Protein AF-A0A1V6J5L9-F1 (afdb_monomer)

Nearest PDB structures (foldseek):
  8i7r-assembly1_Ca  TM=2.809E-01  e=2.971E+00  Mus musculus
  7jh5-assembly2_B  TM=2.686E-01  e=3.953E+00  synthetic construct
  5j5k-assembly1_A  TM=2.120E-01  e=5.015E+00  Aspergillus fumigatus Af293

Sequence (330 aa):
MKQLREAVTRERRAPIYWWFALLALTAGGLLFAVWRHTPHGALMLGILVVAAWAAPLVALHSLAAPRRPARPCPAPGTGSFREWQKQARLLGQLLLYYGDVPDLPNALREALYTARADLRDTLRAHPLRDDLERVCARIRAGAVREVKAWFAREYSRDIRALADEYEQTYTVSMDPDRRLLALQNAVEKAAAMMTRNCMPRMLERERLACATQCAWLAVQGAAQQGRVSPVDLAEMLVIEWSDFTEPWQPAQALARAVARLEPATDTTPAPEPAVVLPPTIKRYRRVRVRSRHRRPRHSHRRNRGPGIGQIMMSFGQWLRYSFRSWFLYR

Structure (mmCIF, N/CA/C/O backbone):
data_AF-A0A1V6J5L9-F1
#
_entry.id   AF-A0A1V6J5L9-F1
#
loop_
_atom_site.group_PDB
_atom_site.id
_atom_site.type_symbol
_atom_site.label_atom_id
_atom_site.label_alt_id
_atom_site.label_comp_id
_atom_site.label_asym_id
_atom_site.label_entity_id
_atom_site.label_seq_id
_atom_site.pdbx_PDB_ins_code
_atom_site.Cartn_x
_atom_site.Cartn_y
_atom_site.Cartn_z
_atom_site.occupancy
_atom_site.B_iso_or_equiv
_atom_site.auth_seq_id
_atom_site.auth_comp_id
_atom_site.auth_asym_id
_atom_site.auth_atom_id
_atom_site.pdbx_PDB_model_num
ATOM 1 N N . MET A 1 1 ? 2.913 -1.954 21.528 1.00 52.25 1 MET A N 1
ATOM 2 C CA . MET A 1 1 ? 4.115 -1.114 21.237 1.00 52.25 1 MET A CA 1
ATOM 3 C C . MET A 1 1 ? 5.504 -1.593 21.708 1.00 52.25 1 MET A C 1
ATOM 5 O O . MET A 1 1 ? 6.441 -1.388 20.944 1.00 52.25 1 MET A O 1
ATOM 9 N N . LYS A 1 2 ? 5.729 -2.165 22.907 1.00 44.84 2 LYS A N 1
ATOM 10 C CA . LYS A 1 2 ? 7.101 -2.487 23.396 1.00 44.84 2 LYS A CA 1
ATOM 11 C C . LYS A 1 2 ? 7.834 -3.523 22.518 1.00 44.84 2 LYS A C 1
ATOM 13 O O . LYS A 1 2 ? 8.918 -3.234 22.030 1.00 44.84 2 LYS A O 1
ATOM 18 N N . GLN A 1 3 ? 7.162 -4.621 22.167 1.00 48.22 3 GLN A N 1
ATOM 19 C CA . GLN A 1 3 ? 7.669 -5.646 21.237 1.00 48.22 3 GLN A CA 1
ATOM 20 C C . GLN A 1 3 ? 7.865 -5.129 19.795 1.00 48.22 3 GLN A C 1
ATOM 22 O O . GLN A 1 3 ? 8.788 -5.536 19.096 1.00 48.22 3 GLN A O 1
ATOM 27 N N . LEU A 1 4 ? 7.033 -4.177 19.353 1.00 49.34 4 LEU A N 1
ATOM 28 C CA . LEU A 1 4 ? 7.139 -3.536 18.033 1.00 49.34 4 LEU A CA 1
ATOM 29 C C . LEU A 1 4 ? 8.301 -2.530 17.972 1.00 49.34 4 LEU A C 1
ATOM 31 O O . LEU A 1 4 ? 9.021 -2.461 16.980 1.00 49.34 4 LEU A O 1
ATOM 35 N N . ARG A 1 5 ? 8.542 -1.790 19.061 1.00 53.38 5 ARG A N 1
ATOM 36 C CA . ARG A 1 5 ? 9.742 -0.957 19.231 1.00 53.38 5 ARG A CA 1
ATOM 37 C C . ARG A 1 5 ? 11.000 -1.819 19.333 1.00 53.38 5 ARG A C 1
ATOM 39 O O . ARG A 1 5 ? 12.008 -1.461 18.736 1.00 53.38 5 ARG A O 1
ATOM 46 N N . GLU A 1 6 ? 10.931 -2.966 20.006 1.00 54.78 6 GLU A N 1
ATOM 47 C CA . GLU A 1 6 ? 12.020 -3.950 20.067 1.00 54.78 6 GLU A CA 1
ATOM 48 C C . GLU A 1 6 ? 12.360 -4.517 18.674 1.00 54.78 6 GLU A C 1
ATOM 50 O O . GLU A 1 6 ? 13.538 -4.579 18.312 1.00 54.78 6 GLU A O 1
ATOM 55 N N . ALA A 1 7 ? 11.358 -4.815 17.838 1.00 52.94 7 ALA A N 1
ATOM 56 C CA . ALA A 1 7 ? 11.556 -5.211 16.439 1.00 52.94 7 ALA A CA 1
ATOM 57 C C . ALA A 1 7 ? 12.237 -4.105 15.602 1.00 52.94 7 ALA A C 1
ATOM 59 O O . ALA A 1 7 ? 13.214 -4.367 14.901 1.00 52.94 7 ALA A O 1
ATOM 60 N N . VAL A 1 8 ? 11.817 -2.843 15.757 1.00 51.38 8 VAL A N 1
ATOM 61 C CA . VAL A 1 8 ? 12.473 -1.684 15.115 1.00 51.38 8 VAL A CA 1
ATOM 62 C C . VAL A 1 8 ? 13.910 -1.484 15.616 1.00 51.38 8 VAL A C 1
ATOM 64 O O . VAL A 1 8 ? 14.779 -1.062 14.852 1.00 51.38 8 VAL A O 1
ATOM 67 N N . THR A 1 9 ? 14.202 -1.802 16.883 1.00 52.00 9 THR A N 1
ATOM 68 C CA . THR A 1 9 ? 15.576 -1.752 17.408 1.00 52.00 9 THR A CA 1
ATOM 69 C C . THR A 1 9 ? 16.463 -2.904 16.934 1.00 52.00 9 THR A C 1
ATOM 71 O O . THR A 1 9 ? 17.679 -2.714 16.888 1.00 52.00 9 THR A O 1
ATOM 74 N N . ARG A 1 10 ? 15.894 -4.053 16.532 1.00 53.75 10 ARG A N 1
ATOM 75 C CA . ARG A 1 10 ? 16.647 -5.137 15.872 1.00 53.75 10 ARG A CA 1
ATOM 76 C C . ARG A 1 10 ? 17.063 -4.756 14.449 1.00 53.75 10 ARG A C 1
ATOM 78 O O . ARG A 1 10 ? 18.184 -5.052 14.056 1.00 53.75 10 ARG A O 1
ATOM 85 N N . GLU A 1 11 ? 16.250 -3.987 13.723 1.00 54.03 11 GLU A N 1
ATOM 86 C CA . GLU A 1 11 ? 16.591 -3.428 12.400 1.00 54.03 11 GLU A CA 1
ATOM 87 C C . GLU A 1 11 ? 17.466 -2.150 12.466 1.00 54.03 11 GLU A C 1
ATOM 89 O O . GLU A 1 11 ? 17.358 -1.243 11.630 1.00 54.03 11 GLU A O 1
ATOM 94 N N . ARG A 1 12 ? 18.360 -2.016 13.458 1.00 54.72 12 ARG A N 1
ATOM 95 C CA . ARG A 1 12 ? 19.322 -0.900 13.456 1.00 54.72 12 ARG A CA 1
ATOM 96 C C . ARG A 1 12 ? 20.202 -1.012 12.207 1.00 54.72 12 ARG A C 1
ATOM 98 O O . ARG A 1 12 ? 20.810 -2.039 11.946 1.00 54.72 12 ARG A O 1
ATOM 105 N N . ARG A 1 13 ? 20.335 0.080 11.448 1.00 54.19 13 ARG A N 1
ATOM 106 C CA . ARG A 1 13 ? 21.260 0.166 10.299 1.00 54.19 13 ARG A CA 1
ATOM 107 C C . ARG A 1 13 ? 22.737 0.159 10.713 1.00 54.19 13 ARG A C 1
ATOM 109 O O . ARG A 1 13 ? 23.597 0.061 9.850 1.00 54.19 13 ARG A O 1
ATOM 116 N N . ALA A 1 14 ? 23.038 0.266 12.007 1.00 53.06 14 ALA A N 1
ATOM 117 C CA . ALA A 1 14 ? 24.401 0.246 12.535 1.00 53.06 14 ALA A CA 1
ATOM 118 C C . ALA A 1 14 ? 25.194 -1.011 12.108 1.00 53.06 14 ALA A C 1
ATOM 120 O O . ALA A 1 14 ? 26.247 -0.830 11.507 1.00 53.06 14 ALA A O 1
ATOM 121 N N . PRO A 1 15 ? 24.697 -2.254 12.284 1.00 61.75 15 PRO A N 1
ATOM 122 C CA . PRO A 1 15 ? 25.344 -3.451 11.740 1.00 61.75 15 PRO A CA 1
ATOM 123 C C . PRO A 1 15 ? 25.473 -3.436 10.212 1.00 61.75 15 PRO A C 1
ATOM 125 O O . PRO A 1 15 ? 26.470 -3.920 9.695 1.00 61.75 15 PRO A O 1
ATOM 128 N N . ILE A 1 16 ? 24.524 -2.839 9.482 1.00 64.62 16 ILE A N 1
ATOM 129 C CA . ILE A 1 16 ? 24.576 -2.743 8.014 1.00 64.62 16 ILE A CA 1
ATOM 130 C C . ILE A 1 16 ? 25.698 -1.793 7.573 1.00 64.62 16 ILE A C 1
ATOM 132 O O . ILE A 1 16 ? 26.526 -2.164 6.748 1.00 64.62 16 ILE A O 1
ATOM 136 N N . TYR A 1 17 ? 25.771 -0.586 8.142 1.00 65.75 17 TYR A N 1
ATOM 137 C CA . TYR A 1 17 ? 26.840 0.372 7.844 1.00 65.75 17 TYR A CA 1
ATOM 138 C C . TYR A 1 17 ? 28.209 -0.135 8.296 1.00 65.75 17 TYR A C 1
ATOM 140 O O . TYR A 1 17 ? 29.192 0.072 7.592 1.00 65.75 17 TYR A O 1
ATOM 148 N N . TRP A 1 18 ? 28.271 -0.841 9.427 1.00 70.44 18 TRP A N 1
ATOM 149 C CA . TRP A 1 18 ? 29.500 -1.462 9.911 1.00 70.44 18 TRP A CA 1
ATOM 150 C C . TRP A 1 18 ? 29.954 -2.606 8.995 1.00 70.44 18 TRP A C 1
ATOM 152 O O . TRP A 1 18 ? 31.131 -2.695 8.657 1.00 70.44 18 TRP A O 1
ATOM 162 N N . TRP A 1 19 ? 29.017 -3.419 8.499 1.00 72.25 19 TRP A N 1
ATOM 163 C CA . TRP A 1 19 ? 29.294 -4.456 7.506 1.00 72.25 19 TRP A CA 1
ATOM 164 C C . TRP A 1 19 ? 29.782 -3.863 6.178 1.00 72.25 19 TRP A C 1
ATOM 166 O O . TRP A 1 19 ? 30.791 -4.318 5.649 1.00 72.25 19 TRP A O 1
ATOM 176 N N . PHE A 1 20 ? 29.144 -2.798 5.678 1.00 72.44 20 PHE A N 1
ATOM 177 C CA . PHE A 1 20 ? 29.621 -2.070 4.497 1.00 72.44 20 PHE A CA 1
ATOM 178 C C . PHE A 1 20 ? 31.005 -1.446 4.722 1.00 72.44 20 PHE A C 1
ATOM 180 O O . PHE A 1 20 ? 31.857 -1.543 3.846 1.00 72.44 20 PHE A O 1
ATOM 187 N N . ALA A 1 21 ? 31.279 -0.863 5.890 1.00 75.50 21 ALA A N 1
ATOM 188 C CA . ALA A 1 21 ? 32.598 -0.318 6.210 1.00 75.50 21 ALA A CA 1
ATOM 189 C C . ALA A 1 21 ? 33.681 -1.412 6.235 1.00 75.50 21 ALA A C 1
ATOM 191 O O . ALA A 1 21 ? 34.754 -1.241 5.658 1.00 75.50 21 ALA A O 1
ATOM 192 N N . LEU A 1 22 ? 33.385 -2.568 6.833 1.00 78.50 22 LEU A N 1
ATOM 193 C CA . LEU A 1 22 ? 34.308 -3.701 6.894 1.00 78.50 22 LEU A CA 1
ATOM 194 C C . LEU A 1 22 ? 34.534 -4.321 5.506 1.00 78.50 22 LEU A C 1
ATOM 196 O O . LEU A 1 22 ? 35.660 -4.679 5.157 1.00 78.50 22 LEU A O 1
ATOM 200 N N . LEU A 1 23 ? 33.493 -4.373 4.671 1.00 77.19 23 LEU A N 1
ATOM 201 C CA . LEU A 1 23 ? 33.594 -4.819 3.283 1.00 77.19 23 LEU A CA 1
ATOM 202 C C . LEU A 1 23 ? 34.374 -3.813 2.418 1.00 77.19 23 LEU A C 1
ATOM 204 O O . LEU A 1 23 ? 35.157 -4.238 1.576 1.00 77.19 23 LEU A O 1
ATOM 208 N N . ALA A 1 24 ? 34.246 -2.500 2.654 1.00 79.69 24 ALA A N 1
ATOM 209 C CA . ALA A 1 24 ? 35.058 -1.472 1.987 1.00 79.69 24 ALA A CA 1
ATOM 210 C C . ALA A 1 24 ? 36.543 -1.628 2.332 1.00 79.69 24 ALA A C 1
ATOM 212 O O . ALA A 1 24 ? 37.386 -1.633 1.437 1.00 79.69 24 ALA A O 1
ATOM 213 N N . LEU A 1 25 ? 36.856 -1.784 3.621 1.00 80.75 25 LEU A N 1
ATOM 214 C CA . LEU A 1 25 ? 38.230 -1.921 4.106 1.00 80.75 25 LEU A CA 1
ATOM 215 C C . LEU A 1 25 ? 38.894 -3.196 3.571 1.00 80.75 25 LEU A C 1
ATOM 217 O O . LEU A 1 25 ? 40.005 -3.148 3.042 1.00 80.75 25 LEU A O 1
ATOM 221 N N . THR A 1 26 ? 38.199 -4.332 3.653 1.00 80.19 26 THR A N 1
ATOM 222 C CA . THR A 1 26 ? 38.729 -5.624 3.188 1.00 80.19 26 THR A CA 1
ATOM 223 C C . THR A 1 26 ? 38.835 -5.694 1.665 1.00 80.19 26 THR A C 1
ATOM 225 O O . THR A 1 26 ? 39.859 -6.141 1.149 1.00 80.19 26 THR A O 1
ATOM 228 N N . ALA A 1 27 ? 37.835 -5.199 0.928 1.00 79.62 27 ALA A N 1
ATOM 229 C CA . ALA A 1 27 ? 37.877 -5.173 -0.532 1.00 79.62 27 ALA A CA 1
ATOM 230 C C . ALA A 1 27 ? 38.916 -4.180 -1.071 1.00 79.62 27 ALA A C 1
ATOM 232 O O . ALA A 1 27 ? 39.597 -4.495 -2.045 1.00 79.62 27 ALA A O 1
ATOM 233 N N . GLY A 1 28 ? 39.084 -3.020 -0.426 1.00 80.25 28 GLY A N 1
ATOM 234 C CA . GLY A 1 28 ? 40.122 -2.044 -0.762 1.00 80.25 28 GLY A CA 1
ATOM 235 C C . GLY A 1 28 ? 41.532 -2.603 -0.560 1.00 80.25 28 GLY A C 1
ATOM 236 O O . GLY A 1 28 ? 42.369 -2.490 -1.455 1.00 80.25 28 GLY A O 1
ATOM 237 N N . GLY A 1 29 ? 41.773 -3.291 0.563 1.00 80.44 29 GLY A N 1
ATOM 238 C CA . GLY A 1 29 ? 43.041 -3.980 0.821 1.00 80.44 29 GLY A CA 1
ATOM 239 C C . GLY A 1 29 ? 43.337 -5.090 -0.195 1.00 80.44 29 GLY A C 1
ATOM 240 O O . GLY A 1 29 ? 44.455 -5.176 -0.707 1.00 80.44 29 GLY A O 1
ATOM 241 N N . LEU A 1 30 ? 42.329 -5.897 -0.551 1.00 79.50 30 LEU A N 1
ATOM 242 C CA . LEU A 1 30 ? 42.472 -6.962 -1.551 1.00 79.50 30 LEU A CA 1
ATOM 243 C C . LEU A 1 30 ? 42.740 -6.396 -2.955 1.00 79.50 30 LEU A C 1
ATOM 245 O O . LEU A 1 30 ? 43.604 -6.901 -3.670 1.00 79.50 30 LEU A O 1
ATOM 249 N N . LEU A 1 31 ? 42.031 -5.330 -3.340 1.00 80.69 31 LEU A N 1
ATOM 250 C CA . LEU A 1 31 ? 42.229 -4.627 -4.609 1.00 80.69 31 LEU A CA 1
ATOM 251 C C . LEU A 1 31 ? 43.639 -4.053 -4.718 1.00 80.69 31 LEU A C 1
ATOM 253 O O . LEU A 1 31 ? 44.285 -4.240 -5.745 1.00 80.69 31 LEU A O 1
ATOM 257 N N . PHE A 1 32 ? 44.132 -3.409 -3.658 1.00 80.94 32 PHE A N 1
ATOM 258 C CA . PHE A 1 32 ? 45.479 -2.844 -3.621 1.00 80.94 32 PHE A CA 1
ATOM 259 C C . PHE A 1 32 ? 46.561 -3.929 -3.736 1.00 80.94 32 PHE A C 1
ATOM 261 O O . PHE A 1 32 ? 47.493 -3.799 -4.532 1.00 80.94 32 PHE A O 1
ATOM 268 N N . ALA A 1 33 ? 46.404 -5.038 -3.005 1.00 78.44 33 ALA A N 1
ATOM 269 C CA . ALA A 1 33 ? 47.328 -6.168 -3.067 1.00 78.44 33 ALA A CA 1
ATOM 270 C C . ALA A 1 33 ? 47.357 -6.822 -4.461 1.00 78.44 33 ALA A C 1
ATOM 272 O O . ALA A 1 33 ? 48.430 -7.095 -4.997 1.00 78.44 33 ALA A O 1
ATOM 273 N N . VAL A 1 34 ? 46.191 -7.032 -5.084 1.00 80.06 34 VAL A N 1
ATOM 274 C CA . VAL A 1 34 ? 46.091 -7.633 -6.426 1.00 80.06 34 VAL A CA 1
ATOM 275 C C . VAL A 1 34 ? 46.578 -6.671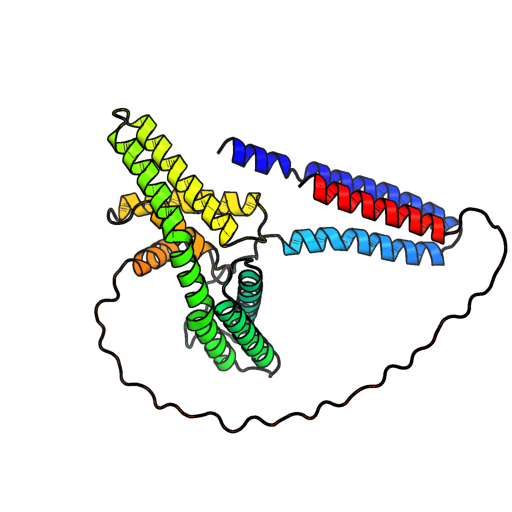 -7.511 1.00 80.06 34 VAL A C 1
ATOM 277 O O . VAL A 1 34 ? 47.214 -7.114 -8.465 1.00 80.06 34 VAL A O 1
ATOM 280 N N . TRP A 1 35 ? 46.337 -5.365 -7.368 1.00 80.19 35 TRP A N 1
ATOM 281 C CA . TRP A 1 35 ? 46.786 -4.351 -8.328 1.00 80.19 35 TRP A CA 1
ATOM 282 C C . TRP A 1 35 ? 48.310 -4.295 -8.436 1.00 80.19 35 TRP A C 1
ATOM 284 O O . TRP A 1 35 ? 48.837 -4.183 -9.541 1.00 80.19 35 TRP A O 1
ATOM 294 N N . ARG A 1 36 ? 49.017 -4.488 -7.315 1.00 81.50 36 ARG A N 1
ATOM 295 C CA . ARG A 1 36 ? 50.486 -4.537 -7.275 1.00 81.50 36 ARG A CA 1
ATOM 296 C C . ARG A 1 36 ? 51.084 -5.710 -8.066 1.00 81.50 36 ARG A C 1
ATOM 298 O O . ARG A 1 36 ? 52.222 -5.612 -8.511 1.00 81.50 36 ARG A O 1
ATOM 305 N N . HIS A 1 37 ? 50.341 -6.804 -8.243 1.00 80.75 37 HIS A N 1
ATOM 306 C CA . HIS A 1 37 ? 50.818 -8.000 -8.949 1.00 80.75 37 HIS A CA 1
ATOM 307 C C . HIS A 1 37 ? 50.244 -8.141 -10.363 1.00 80.75 37 HIS A C 1
ATOM 309 O O . HIS A 1 37 ? 50.961 -8.532 -11.280 1.00 80.75 37 HIS A O 1
ATOM 315 N N . THR A 1 38 ? 48.959 -7.835 -10.558 1.00 83.94 38 THR A N 1
ATOM 316 C CA . THR A 1 38 ? 48.263 -7.983 -11.844 1.00 83.94 38 THR A CA 1
ATOM 317 C C . THR A 1 38 ? 47.186 -6.901 -12.018 1.00 83.94 38 THR A C 1
ATOM 319 O O . THR A 1 38 ? 46.078 -7.050 -11.486 1.00 83.94 38 THR A O 1
ATOM 322 N N . PRO A 1 39 ? 47.430 -5.842 -12.812 1.00 78.44 39 PRO A N 1
ATOM 323 C CA . PRO A 1 39 ? 46.479 -4.736 -12.964 1.00 78.44 39 PRO A CA 1
ATOM 324 C C . PRO A 1 39 ? 45.155 -5.172 -13.617 1.00 78.44 39 PRO A C 1
ATOM 326 O O . PRO A 1 39 ? 44.085 -4.722 -13.212 1.00 78.44 39 PRO A O 1
ATOM 329 N N . HIS A 1 40 ? 45.191 -6.117 -14.563 1.00 79.06 40 HIS A N 1
ATOM 330 C CA . HIS A 1 40 ? 43.978 -6.659 -15.191 1.00 79.06 40 HIS A CA 1
ATOM 331 C C . HIS A 1 40 ? 43.125 -7.510 -14.231 1.00 79.06 40 HIS A C 1
ATOM 333 O O . HIS A 1 40 ? 41.897 -7.466 -14.297 1.00 79.06 40 HIS A O 1
ATOM 339 N N . GLY A 1 41 ? 43.756 -8.243 -13.305 1.00 75.94 41 GLY A N 1
ATOM 340 C CA . GLY A 1 41 ? 43.054 -9.021 -12.277 1.00 75.94 41 GLY A CA 1
ATOM 341 C C . GLY A 1 41 ? 42.360 -8.131 -11.245 1.00 75.94 41 GLY A C 1
ATOM 342 O O . GLY A 1 41 ? 41.238 -8.422 -10.830 1.00 75.94 41 GLY A O 1
ATOM 343 N N . ALA A 1 42 ? 42.982 -7.001 -10.897 1.00 78.00 42 ALA A N 1
ATOM 344 C CA . ALA A 1 42 ? 42.395 -6.008 -10.001 1.00 78.00 42 ALA A CA 1
ATOM 345 C C . ALA A 1 42 ? 41.143 -5.355 -10.602 1.00 78.00 42 ALA A C 1
ATOM 347 O O . ALA A 1 42 ? 40.162 -5.145 -9.896 1.00 78.00 42 ALA A O 1
ATOM 348 N N . LEU A 1 43 ? 41.136 -5.100 -11.913 1.00 78.25 43 LEU A N 1
ATOM 349 C CA . LEU A 1 43 ? 39.985 -4.525 -12.614 1.00 78.25 43 LEU A CA 1
ATOM 350 C C . LEU A 1 43 ? 38.762 -5.458 -12.551 1.00 78.25 43 LEU A C 1
ATOM 352 O O . LEU A 1 43 ? 37.661 -5.029 -12.206 1.00 78.25 43 LEU A O 1
ATOM 356 N N . MET A 1 44 ? 38.963 -6.755 -12.806 1.00 78.00 44 MET A N 1
ATOM 357 C CA . MET A 1 44 ? 37.884 -7.743 -12.730 1.00 78.00 44 MET A CA 1
ATOM 358 C C . MET A 1 44 ? 37.373 -7.931 -11.290 1.00 78.00 44 MET A C 1
ATOM 360 O O . MET A 1 44 ? 36.163 -7.984 -11.058 1.00 78.00 44 MET A O 1
ATOM 364 N N . LEU A 1 45 ? 38.287 -7.979 -10.316 1.00 80.19 45 LEU A N 1
ATOM 365 C CA . LEU A 1 45 ? 37.940 -8.031 -8.897 1.00 80.19 45 LEU A CA 1
ATOM 366 C C . LEU A 1 45 ? 37.156 -6.775 -8.472 1.00 80.19 45 LEU A C 1
ATOM 368 O O . LEU A 1 45 ? 36.174 -6.881 -7.744 1.00 80.19 45 LEU A O 1
ATOM 372 N N . GLY A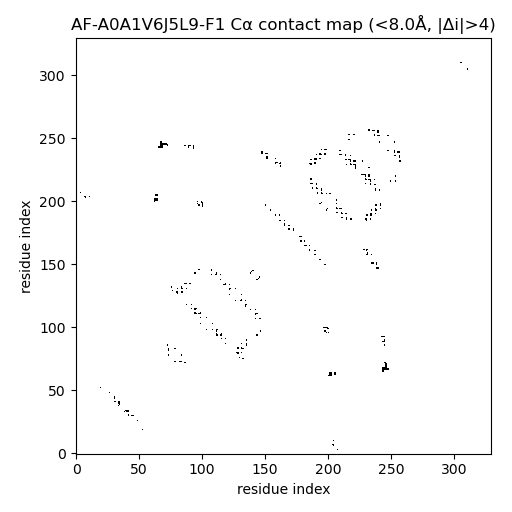 1 46 ? 37.531 -5.601 -8.984 1.00 80.81 46 GLY A N 1
ATOM 373 C CA . GLY A 1 46 ? 36.858 -4.332 -8.713 1.00 80.81 46 GLY A CA 1
ATOM 374 C C . GLY A 1 46 ? 35.413 -4.324 -9.198 1.00 80.81 46 GLY A C 1
ATOM 375 O O . GLY A 1 46 ? 34.519 -3.952 -8.442 1.00 80.81 46 GLY A O 1
ATOM 376 N N . ILE A 1 47 ? 35.155 -4.822 -10.411 1.00 81.81 47 ILE A N 1
ATOM 377 C CA . ILE A 1 47 ? 33.790 -4.966 -10.946 1.00 81.81 47 ILE A CA 1
ATOM 378 C C . ILE A 1 47 ? 32.947 -5.891 -10.057 1.00 81.81 47 ILE A C 1
ATOM 380 O O . ILE A 1 47 ? 31.795 -5.579 -9.756 1.00 81.81 47 ILE A O 1
ATOM 384 N N . LEU A 1 48 ? 33.514 -7.012 -9.600 1.00 80.50 48 LEU A N 1
ATOM 385 C CA . LEU A 1 48 ? 32.813 -7.950 -8.721 1.00 80.50 48 LEU A CA 1
ATOM 386 C C . LEU A 1 48 ? 32.518 -7.357 -7.340 1.00 80.50 48 LEU A C 1
ATOM 388 O O . LEU A 1 48 ? 31.424 -7.560 -6.817 1.00 80.50 48 LEU A O 1
ATOM 392 N N . VAL A 1 49 ? 33.453 -6.596 -6.769 1.00 81.62 49 VAL A N 1
ATOM 393 C CA . VAL A 1 49 ? 33.244 -5.869 -5.510 1.00 81.62 49 VAL A CA 1
ATOM 394 C C . VAL A 1 49 ? 32.130 -4.839 -5.678 1.00 81.62 49 VAL A C 1
ATOM 396 O O . VAL A 1 49 ? 31.211 -4.807 -4.866 1.00 81.62 49 VAL A O 1
ATOM 399 N N . VAL A 1 50 ? 32.145 -4.049 -6.755 1.00 80.62 50 VAL A N 1
ATOM 400 C CA . VAL A 1 50 ? 31.084 -3.070 -7.041 1.00 80.62 50 VAL A CA 1
ATOM 401 C C . VAL A 1 50 ? 29.726 -3.757 -7.213 1.00 80.62 50 VAL A C 1
ATOM 403 O O . VAL A 1 50 ? 28.733 -3.287 -6.662 1.00 80.62 50 VAL A O 1
ATOM 406 N N . ALA A 1 51 ? 29.663 -4.899 -7.901 1.00 77.75 51 ALA A N 1
ATOM 407 C CA . ALA A 1 51 ? 28.432 -5.678 -8.027 1.00 77.75 51 ALA A CA 1
ATOM 408 C C . ALA A 1 51 ? 27.942 -6.221 -6.668 1.00 77.75 51 ALA A C 1
ATOM 410 O O . ALA A 1 51 ? 26.746 -6.156 -6.374 1.00 77.75 51 ALA A O 1
ATOM 411 N N . ALA A 1 52 ? 28.857 -6.696 -5.816 1.00 77.38 52 ALA A N 1
ATOM 412 C CA . ALA A 1 52 ? 28.554 -7.153 -4.459 1.00 77.38 52 ALA A CA 1
ATOM 413 C C . ALA A 1 52 ? 28.097 -6.012 -3.530 1.00 77.38 52 ALA A C 1
ATOM 415 O O . ALA A 1 52 ? 27.310 -6.253 -2.621 1.00 77.38 52 ALA A O 1
ATOM 416 N N . TRP A 1 53 ? 28.537 -4.775 -3.780 1.00 77.12 53 TRP A N 1
ATOM 417 C CA . TRP A 1 53 ? 28.063 -3.563 -3.101 1.00 77.12 53 TRP A CA 1
ATOM 418 C C . TRP A 1 53 ? 26.695 -3.097 -3.593 1.00 77.12 53 TRP A C 1
ATOM 420 O O . TRP A 1 53 ? 25.835 -2.706 -2.802 1.00 77.12 53 TRP A O 1
ATOM 430 N N . ALA A 1 54 ? 26.487 -3.129 -4.908 1.00 74.12 54 ALA A N 1
ATOM 431 C CA . ALA A 1 54 ? 25.262 -2.651 -5.526 1.00 74.12 54 ALA A CA 1
ATOM 432 C C . ALA A 1 54 ? 24.077 -3.575 -5.222 1.00 74.12 54 ALA A C 1
ATOM 434 O O . ALA A 1 54 ? 22.986 -3.084 -4.947 1.00 74.12 54 ALA A O 1
ATOM 435 N N . ALA A 1 55 ? 24.268 -4.899 -5.221 1.00 70.56 55 ALA A N 1
ATOM 436 C CA . ALA A 1 55 ? 23.164 -5.847 -5.068 1.00 70.56 55 ALA A CA 1
ATOM 437 C C . ALA A 1 55 ? 22.381 -5.701 -3.739 1.00 70.56 55 ALA A C 1
ATOM 439 O O . ALA A 1 55 ? 21.152 -5.625 -3.803 1.00 70.56 55 ALA A O 1
ATOM 440 N N . PRO A 1 56 ? 23.012 -5.578 -2.552 1.00 67.56 56 PRO A N 1
ATOM 441 C CA . PRO A 1 56 ? 22.295 -5.361 -1.296 1.00 67.56 56 PRO A CA 1
ATOM 442 C C . PRO A 1 56 ? 21.626 -3.986 -1.222 1.00 67.56 56 PRO A C 1
ATOM 444 O O . PRO A 1 56 ? 20.523 -3.875 -0.695 1.00 67.56 56 PRO A O 1
ATOM 447 N N . LEU A 1 57 ? 22.251 -2.937 -1.769 1.00 67.94 57 LEU A N 1
ATOM 448 C CA . LEU A 1 57 ? 21.659 -1.594 -1.806 1.00 67.94 57 LEU A CA 1
ATOM 449 C C . LEU A 1 57 ? 20.436 -1.544 -2.727 1.00 67.94 57 LEU A C 1
ATOM 451 O O . LEU A 1 57 ? 19.413 -0.972 -2.360 1.00 67.94 57 LEU A O 1
ATOM 455 N N . VAL A 1 58 ? 20.510 -2.195 -3.888 1.00 67.50 58 VAL A N 1
ATOM 456 C CA . VAL A 1 58 ? 19.379 -2.360 -4.807 1.00 67.50 58 VAL A CA 1
ATOM 457 C C . VAL A 1 58 ? 18.282 -3.205 -4.159 1.00 67.50 58 VAL A C 1
ATOM 459 O O . VAL A 1 58 ? 17.110 -2.842 -4.246 1.00 67.50 58 VAL A O 1
ATOM 462 N N . ALA A 1 59 ? 18.639 -4.277 -3.445 1.00 64.50 59 ALA A N 1
ATOM 463 C CA . ALA A 1 59 ? 17.683 -5.093 -2.702 1.00 64.50 59 ALA A CA 1
ATOM 464 C C . ALA A 1 59 ? 16.978 -4.279 -1.604 1.00 64.50 59 ALA A C 1
ATOM 466 O O . ALA A 1 59 ? 15.752 -4.287 -1.538 1.00 64.50 59 ALA A O 1
ATOM 467 N N . LEU A 1 60 ? 17.714 -3.504 -0.803 1.00 64.25 60 LEU A N 1
ATOM 468 C CA . LEU A 1 60 ? 17.138 -2.614 0.211 1.00 64.25 60 LEU A CA 1
ATOM 469 C C . LEU A 1 60 ? 16.248 -1.534 -0.414 1.00 64.25 60 LEU A C 1
ATOM 471 O O . LEU A 1 60 ? 15.177 -1.246 0.113 1.00 64.25 60 LEU A O 1
ATOM 475 N N . HIS A 1 61 ? 16.647 -0.966 -1.555 1.00 62.00 61 HIS A N 1
ATOM 476 C CA . HIS A 1 61 ? 15.838 0.028 -2.257 1.00 62.00 61 HIS A CA 1
ATOM 477 C C . HIS A 1 61 ? 14.558 -0.573 -2.852 1.00 62.00 61 HIS A C 1
ATOM 479 O O . HIS A 1 61 ? 13.529 0.093 -2.877 1.00 62.00 61 HIS A O 1
ATOM 485 N N . SER A 1 62 ? 14.595 -1.841 -3.272 1.00 59.97 62 SER A N 1
ATOM 486 C CA . SER A 1 62 ? 13.414 -2.569 -3.756 1.00 59.97 62 SER A CA 1
ATOM 487 C C . SER A 1 62 ? 12.407 -2.928 -2.654 1.00 59.97 62 SER A C 1
ATOM 489 O O . SER A 1 62 ? 11.266 -3.264 -2.964 1.00 59.97 62 SER A O 1
ATOM 491 N N . LEU A 1 63 ? 12.831 -2.871 -1.386 1.00 59.94 63 LEU A N 1
ATOM 492 C CA . LEU A 1 63 ? 12.013 -3.158 -0.202 1.00 59.94 63 LEU A CA 1
ATOM 493 C C . LEU A 1 63 ? 11.517 -1.888 0.507 1.00 59.94 63 LEU A C 1
ATOM 495 O O . LEU A 1 63 ? 10.627 -1.968 1.351 1.00 59.94 63 LEU A O 1
ATOM 499 N N . ALA A 1 64 ? 12.094 -0.728 0.190 1.00 62.22 64 ALA A N 1
ATOM 500 C CA . ALA A 1 64 ? 11.656 0.547 0.738 1.00 62.22 64 ALA A CA 1
ATOM 501 C C . ALA A 1 64 ? 10.266 0.916 0.207 1.00 62.22 64 ALA A C 1
ATOM 503 O O . ALA A 1 64 ? 9.936 0.638 -0.951 1.00 62.22 64 ALA A O 1
ATOM 504 N N . ALA A 1 65 ? 9.470 1.583 1.041 1.00 64.44 65 ALA A N 1
ATOM 505 C CA . ALA A 1 65 ? 8.165 2.080 0.652 1.00 64.44 65 ALA A CA 1
ATOM 506 C C . ALA A 1 65 ? 8.276 2.924 -0.633 1.00 64.44 65 ALA A C 1
ATOM 508 O O . ALA A 1 65 ? 9.107 3.842 -0.708 1.00 64.44 65 ALA A O 1
ATOM 509 N N . PRO A 1 66 ? 7.454 2.638 -1.659 1.00 72.62 66 PRO A N 1
ATOM 510 C CA . PRO A 1 66 ? 7.452 3.425 -2.881 1.00 72.62 66 PRO A CA 1
ATOM 511 C C . PRO A 1 66 ? 7.161 4.891 -2.550 1.00 72.62 66 PRO A C 1
ATOM 513 O O . PRO A 1 66 ? 6.260 5.220 -1.776 1.00 72.62 66 PRO A O 1
ATOM 516 N N . ARG A 1 67 ? 7.965 5.794 -3.123 1.00 78.75 67 ARG A N 1
ATOM 517 C CA . ARG A 1 67 ? 7.816 7.233 -2.886 1.00 78.75 67 ARG A CA 1
ATOM 518 C C . ARG A 1 67 ? 6.475 7.704 -3.438 1.00 78.75 67 ARG A C 1
ATOM 520 O O . ARG A 1 67 ? 6.270 7.696 -4.652 1.00 78.75 67 ARG A O 1
ATOM 527 N N . ARG A 1 68 ? 5.607 8.181 -2.547 1.00 84.56 68 ARG A N 1
ATOM 528 C CA . ARG A 1 68 ? 4.334 8.799 -2.926 1.00 84.56 68 ARG A CA 1
ATOM 529 C C . ARG A 1 68 ? 4.565 10.077 -3.736 1.00 84.56 68 ARG A C 1
ATOM 531 O O . ARG A 1 68 ? 5.530 10.807 -3.478 1.00 84.56 68 ARG A O 1
ATOM 538 N N . PRO A 1 69 ? 3.697 10.384 -4.710 1.00 86.56 69 PRO A N 1
ATOM 539 C CA . PRO A 1 69 ? 3.760 11.657 -5.407 1.00 86.56 69 PRO A CA 1
ATOM 540 C C . PRO A 1 69 ? 3.366 12.809 -4.475 1.00 86.56 69 PRO A C 1
ATOM 542 O O . PRO A 1 69 ? 2.520 12.659 -3.603 1.00 86.56 69 PRO A O 1
ATOM 545 N N . ALA A 1 70 ? 3.962 13.984 -4.694 1.00 85.12 70 ALA A N 1
ATOM 546 C CA . ALA A 1 70 ? 3.620 15.201 -3.953 1.00 85.12 70 ALA A CA 1
ATOM 547 C C . ALA A 1 70 ? 2.279 15.818 -4.390 1.00 85.12 70 ALA A C 1
ATOM 549 O O . ALA A 1 70 ? 1.657 16.550 -3.630 1.00 85.12 70 ALA A O 1
ATOM 550 N N . ARG A 1 71 ? 1.849 15.547 -5.62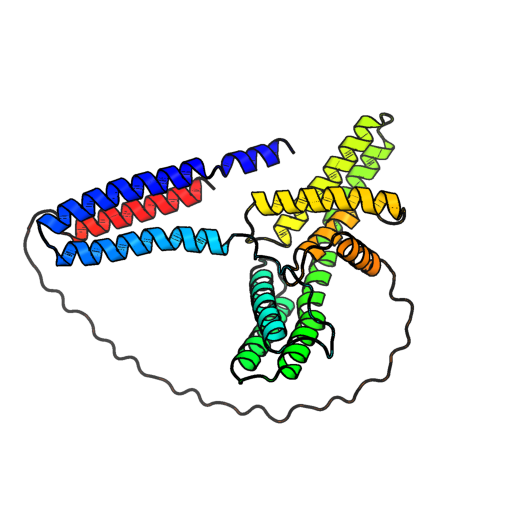7 1.00 85.00 71 ARG A N 1
ATOM 551 C CA . ARG A 1 71 ? 0.607 16.067 -6.208 1.00 85.00 71 ARG A CA 1
ATOM 552 C C . ARG A 1 71 ? -0.381 14.924 -6.443 1.00 85.00 71 ARG A C 1
ATOM 554 O O . ARG A 1 71 ? 0.074 13.818 -6.755 1.00 85.00 71 ARG A O 1
ATOM 561 N N . PRO A 1 72 ? -1.693 15.181 -6.308 1.00 84.75 72 PRO A N 1
ATOM 562 C CA . PRO A 1 72 ? -2.723 14.196 -6.613 1.00 84.75 72 PRO A CA 1
ATOM 563 C C . PRO A 1 72 ? -2.712 13.805 -8.094 1.00 84.75 72 PRO A C 1
ATOM 565 O O . PRO A 1 72 ? -2.050 14.437 -8.923 1.00 84.75 72 PRO A O 1
ATOM 568 N N . CYS A 1 73 ? -3.437 12.734 -8.415 1.00 84.19 73 CYS A N 1
ATOM 569 C CA . CYS A 1 73 ? -3.712 12.388 -9.803 1.00 84.19 73 CYS A CA 1
ATOM 570 C C . CYS A 1 73 ? -4.446 13.562 -10.481 1.00 84.19 73 CYS A C 1
ATOM 572 O O . CYS A 1 73 ? -5.348 14.129 -9.859 1.00 84.19 73 CYS A O 1
ATOM 574 N N . PRO A 1 74 ? -4.074 13.950 -11.715 1.00 86.56 74 PRO A N 1
ATOM 575 C CA . PRO A 1 74 ? -4.864 14.899 -12.489 1.00 86.56 74 PRO A CA 1
ATOM 576 C C . PRO A 1 74 ? -6.309 14.406 -12.634 1.00 86.56 74 PRO A C 1
ATOM 578 O O . PRO A 1 74 ? -6.559 13.200 -12.726 1.00 86.56 74 PRO A O 1
ATOM 581 N N . ALA A 1 75 ? -7.251 15.349 -12.633 1.00 86.25 75 ALA A N 1
ATOM 582 C CA . ALA A 1 75 ? -8.659 15.065 -12.878 1.00 86.25 75 ALA A CA 1
ATOM 583 C C . ALA A 1 75 ? -8.874 14.652 -14.347 1.00 86.25 75 ALA A C 1
ATOM 585 O O . ALA A 1 75 ? -8.076 15.052 -15.206 1.00 86.25 75 ALA A O 1
ATOM 586 N N . PRO A 1 76 ? -9.945 13.903 -14.660 1.00 86.69 76 PRO A N 1
ATOM 587 C CA . PRO A 1 76 ? -10.272 13.549 -16.035 1.00 86.69 76 PRO A CA 1
ATOM 588 C C . PRO A 1 76 ? -10.359 14.795 -16.919 1.00 86.69 76 PRO A C 1
ATOM 590 O O . PRO A 1 76 ? -10.847 15.837 -16.480 1.00 86.69 76 PRO A O 1
ATOM 593 N N . GLY A 1 77 ? -9.842 14.735 -18.142 1.00 86.12 77 GLY A N 1
ATOM 594 C CA . GLY A 1 77 ? -9.811 15.897 -19.036 1.00 86.12 77 GLY A CA 1
ATOM 595 C C . GLY A 1 77 ? -8.730 16.940 -18.706 1.00 86.12 77 GLY A C 1
ATOM 596 O O . GLY A 1 77 ? -8.403 17.748 -19.576 1.00 86.12 77 GLY A O 1
ATOM 597 N N . THR A 1 78 ? -8.052 16.839 -17.559 1.00 87.44 78 THR A N 1
ATOM 598 C CA . THR A 1 78 ? -6.972 17.750 -17.143 1.00 87.44 78 THR A CA 1
ATOM 599 C C . THR A 1 78 ? -5.590 17.084 -17.122 1.00 87.44 78 THR A C 1
ATOM 601 O O . THR A 1 78 ? -5.449 15.864 -17.206 1.00 87.44 78 THR A O 1
ATOM 604 N N . GLY A 1 79 ? -4.544 17.897 -16.971 1.00 88.62 79 GLY A N 1
ATOM 605 C CA . GLY A 1 79 ? -3.173 17.426 -16.778 1.00 88.62 79 GLY A CA 1
ATOM 606 C C . GLY A 1 79 ? -2.383 17.231 -18.071 1.00 88.62 79 GLY A C 1
ATOM 607 O O . GLY A 1 79 ? -2.910 17.010 -19.160 1.00 88.62 79 GLY A O 1
ATOM 608 N N . SER A 1 80 ? -1.067 17.330 -17.941 1.00 92.25 80 SER A N 1
ATOM 609 C CA . SER A 1 80 ? -0.124 17.166 -19.046 1.00 92.25 80 SER A CA 1
ATOM 610 C C . SER A 1 80 ? 0.147 15.692 -19.364 1.00 92.25 80 SER A C 1
ATOM 612 O O . SER A 1 80 ? 0.037 14.815 -18.503 1.00 92.25 80 SER A O 1
ATOM 614 N N . PHE A 1 81 ? 0.619 15.409 -20.585 1.00 92.12 81 PHE A N 1
ATOM 615 C CA . PHE A 1 81 ? 1.100 14.072 -20.967 1.00 92.12 81 PHE A CA 1
ATOM 616 C C . PHE A 1 81 ? 2.121 13.512 -19.964 1.00 92.12 81 PHE A C 1
ATOM 618 O O . PHE A 1 81 ? 2.062 12.347 -19.578 1.00 92.12 81 PHE A O 1
ATOM 625 N N . ARG A 1 82 ? 3.043 14.359 -19.490 1.00 91.06 82 ARG A N 1
ATOM 626 C CA . ARG A 1 82 ? 4.089 13.969 -18.537 1.00 91.06 82 ARG A CA 1
ATOM 627 C C . ARG A 1 82 ? 3.517 13.557 -17.178 1.00 91.06 82 ARG A C 1
ATOM 629 O O . ARG A 1 82 ? 4.048 12.639 -16.552 1.00 91.06 82 ARG A O 1
ATOM 636 N N . GLU A 1 83 ? 2.460 14.217 -16.713 1.00 91.44 83 GLU A N 1
ATOM 637 C CA . GLU A 1 83 ? 1.786 13.873 -15.456 1.00 91.44 83 GLU A CA 1
ATOM 638 C C . GLU A 1 83 ? 1.069 12.529 -15.566 1.00 91.44 83 GLU A C 1
ATOM 640 O O . GLU A 1 83 ? 1.276 11.663 -14.714 1.00 91.44 83 GLU A O 1
ATOM 645 N N . TRP A 1 84 ? 0.336 12.306 -16.658 1.00 92.56 84 TRP A N 1
ATOM 646 C CA . TRP A 1 84 ? -0.301 11.020 -16.940 1.00 92.56 84 TRP A CA 1
ATOM 647 C C . TRP A 1 84 ? 0.715 9.891 -17.136 1.00 92.56 84 TRP A C 1
ATOM 649 O O . TRP A 1 84 ? 0.538 8.797 -16.603 1.00 92.56 84 TRP A O 1
ATOM 659 N N . GLN A 1 85 ? 1.846 10.157 -17.792 1.00 92.31 85 GLN A N 1
ATOM 660 C CA . GLN A 1 85 ? 2.928 9.182 -17.930 1.00 92.31 85 GLN A CA 1
ATOM 661 C C . GLN A 1 85 ? 3.546 8.822 -16.570 1.00 92.31 85 GLN A C 1
ATOM 663 O O . GLN A 1 85 ? 3.875 7.661 -16.316 1.00 92.31 85 GLN A O 1
ATOM 668 N N . LYS A 1 86 ? 3.709 9.803 -15.675 1.00 91.00 86 LYS A N 1
ATOM 669 C CA . LYS A 1 86 ? 4.187 9.559 -14.308 1.00 91.00 86 LYS A CA 1
ATOM 670 C C . LYS A 1 86 ? 3.185 8.714 -13.520 1.00 91.00 86 LYS A C 1
ATOM 672 O O . LYS A 1 86 ? 3.606 7.779 -12.844 1.00 91.00 86 LYS A O 1
ATOM 677 N N . GLN A 1 87 ? 1.892 9.007 -13.642 1.00 91.00 87 GLN A N 1
ATOM 678 C CA . GLN A 1 87 ? 0.825 8.226 -13.016 1.00 91.00 87 GLN A CA 1
ATOM 679 C C . GLN A 1 87 ? 0.788 6.785 -13.526 1.00 91.00 87 GLN A C 1
ATOM 681 O O . GLN A 1 87 ? 0.789 5.860 -12.719 1.00 91.00 87 GLN A O 1
ATOM 686 N N . ALA A 1 88 ? 0.889 6.578 -14.840 1.00 91.38 88 ALA A N 1
ATOM 687 C CA . ALA A 1 88 ? 0.998 5.250 -15.436 1.00 91.38 88 ALA A CA 1
ATOM 688 C C . ALA A 1 88 ? 2.179 4.459 -14.848 1.00 91.38 88 ALA A C 1
ATOM 690 O O . ALA A 1 88 ? 2.033 3.302 -14.469 1.00 91.38 88 ALA A O 1
ATOM 691 N N . ARG A 1 89 ? 3.353 5.084 -14.682 1.00 90.19 89 ARG A N 1
ATOM 692 C CA . ARG A 1 89 ? 4.517 4.418 -14.065 1.00 90.19 89 ARG A CA 1
ATOM 693 C C . ARG A 1 89 ? 4.283 4.043 -12.600 1.00 90.19 89 ARG A C 1
ATOM 695 O O . ARG A 1 89 ? 4.655 2.939 -12.209 1.00 90.19 89 ARG A O 1
ATOM 702 N N . LEU A 1 90 ? 3.675 4.930 -11.808 1.00 90.88 90 LEU A N 1
ATOM 703 C CA . LEU A 1 90 ? 3.322 4.645 -10.410 1.00 90.88 90 LEU A CA 1
ATOM 704 C C . LEU A 1 90 ? 2.311 3.499 -10.317 1.00 90.88 90 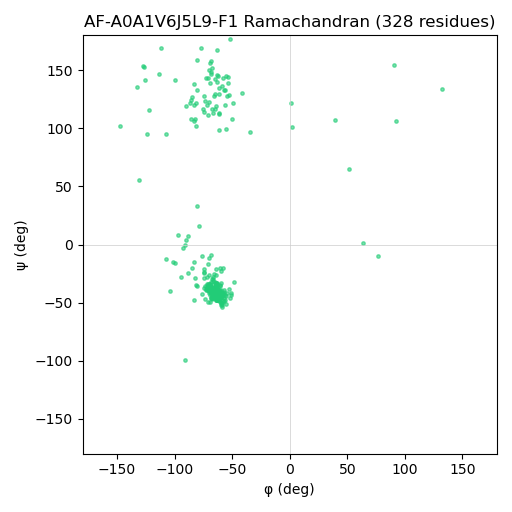LEU A C 1
ATOM 706 O O . LEU A 1 90 ? 2.471 2.596 -9.502 1.00 90.88 90 LEU A O 1
ATOM 710 N N . LEU A 1 91 ? 1.317 3.489 -11.202 1.00 91.88 91 LEU A N 1
ATOM 711 C CA . LEU A 1 91 ? 0.315 2.434 -11.266 1.00 91.88 91 LEU A CA 1
ATOM 712 C C . LEU A 1 91 ? 0.939 1.088 -11.652 1.00 91.88 91 LEU A C 1
ATOM 714 O O . LEU A 1 91 ? 0.634 0.070 -11.045 1.00 91.88 91 LEU A O 1
ATOM 718 N N . GLY A 1 92 ? 1.889 1.077 -12.590 1.00 89.94 92 GLY A N 1
ATOM 719 C CA . GLY A 1 92 ? 2.648 -0.128 -12.928 1.00 89.94 92 GLY A CA 1
ATOM 720 C C . GLY A 1 92 ? 3.449 -0.690 -11.748 1.00 89.94 92 GLY A C 1
ATOM 721 O O . GLY A 1 92 ? 3.555 -1.908 -11.607 1.00 89.94 92 GLY A O 1
ATOM 722 N N . GLN A 1 93 ? 3.978 0.180 -10.881 1.00 88.31 93 GLN A N 1
ATOM 723 C CA . GLN A 1 93 ? 4.623 -0.229 -9.628 1.00 88.31 93 GLN A CA 1
ATOM 724 C C . GLN A 1 93 ? 3.609 -0.782 -8.619 1.00 88.31 93 GLN A C 1
ATOM 726 O O . GLN A 1 93 ? 3.903 -1.781 -7.969 1.00 88.31 93 GLN A O 1
ATOM 731 N N . LEU A 1 94 ? 2.414 -0.190 -8.523 1.00 90.62 94 LEU A N 1
ATOM 732 C CA . LEU A 1 94 ? 1.325 -0.688 -7.674 1.00 90.62 94 LEU A CA 1
ATOM 733 C C . LEU A 1 94 ? 0.855 -2.081 -8.094 1.00 90.62 94 LEU A C 1
ATOM 735 O O . LEU A 1 94 ? 0.747 -2.970 -7.257 1.00 90.62 94 LEU A O 1
ATOM 739 N N . LEU A 1 95 ? 0.643 -2.307 -9.390 1.00 90.88 95 LEU A N 1
ATOM 740 C CA . LEU A 1 95 ? 0.228 -3.617 -9.899 1.00 90.88 95 LEU A CA 1
ATOM 741 C C . LEU A 1 95 ? 1.279 -4.699 -9.636 1.00 90.88 95 LEU A C 1
ATOM 743 O O . LEU A 1 95 ? 0.939 -5.827 -9.293 1.00 90.88 95 LEU A O 1
ATOM 747 N N . LEU A 1 96 ? 2.559 -4.348 -9.784 1.00 87.50 96 LEU A N 1
ATOM 748 C CA . LEU A 1 96 ? 3.671 -5.216 -9.401 1.00 87.50 96 LEU A CA 1
ATOM 749 C C . LEU A 1 96 ? 3.620 -5.566 -7.916 1.00 87.50 96 LEU A C 1
ATOM 751 O O . LEU A 1 96 ? 3.791 -6.721 -7.550 1.00 87.50 96 LEU A O 1
ATOM 755 N N . TYR A 1 97 ? 3.363 -4.563 -7.084 1.00 87.06 97 TYR A N 1
ATOM 756 C CA . TYR A 1 97 ? 3.296 -4.719 -5.645 1.00 87.06 97 TYR A CA 1
ATOM 757 C C . TYR A 1 97 ? 2.160 -5.647 -5.205 1.00 87.06 97 TYR A C 1
ATOM 759 O O . TYR A 1 97 ? 2.395 -6.577 -4.439 1.00 87.06 97 TYR A O 1
ATOM 767 N N . TYR A 1 98 ? 0.950 -5.443 -5.729 1.00 89.56 98 TYR A N 1
ATOM 768 C CA . TYR A 1 98 ? -0.187 -6.321 -5.447 1.00 89.56 98 TYR A CA 1
ATOM 769 C C . TYR A 1 98 ? -0.010 -7.727 -6.027 1.00 89.56 98 TYR A C 1
ATOM 771 O O . TYR A 1 98 ? -0.469 -8.693 -5.427 1.00 89.56 98 TYR A O 1
ATOM 779 N N . GLY A 1 99 ? 0.696 -7.867 -7.152 1.00 86.25 99 GLY A N 1
ATOM 780 C CA . GLY A 1 99 ? 0.995 -9.174 -7.739 1.00 86.25 99 GLY A CA 1
ATOM 781 C C . GLY A 1 99 ? 1.880 -10.066 -6.861 1.00 86.25 99 GLY A C 1
ATOM 782 O O . GLY A 1 99 ? 1.851 -11.283 -7.028 1.00 86.25 99 GLY A O 1
ATOM 783 N N . ASP A 1 100 ? 2.624 -9.476 -5.922 1.00 84.25 100 ASP A N 1
ATOM 784 C CA . ASP A 1 100 ? 3.512 -10.186 -4.997 1.00 84.25 100 ASP A CA 1
ATOM 785 C C . ASP A 1 100 ? 2.818 -10.603 -3.682 1.00 84.25 100 ASP A C 1
ATOM 787 O O . ASP A 1 100 ? 3.471 -11.141 -2.786 1.00 84.25 100 ASP A O 1
ATOM 791 N N . VAL A 1 101 ? 1.510 -10.361 -3.540 1.00 87.31 101 VAL A N 1
ATOM 792 C CA . VAL A 1 101 ? 0.727 -10.829 -2.386 1.00 87.31 101 VAL A CA 1
ATOM 793 C C . VAL A 1 101 ? 0.582 -12.360 -2.469 1.00 87.31 101 VAL A C 1
ATOM 795 O O . VAL A 1 101 ? 0.086 -12.866 -3.483 1.00 87.31 101 VAL A O 1
ATOM 798 N N . PRO A 1 102 ? 1.024 -13.119 -1.443 1.00 79.69 102 PRO A N 1
ATOM 799 C CA . PRO A 1 102 ? 1.121 -14.579 -1.522 1.00 79.69 102 PRO A CA 1
ATOM 800 C C . PRO A 1 102 ? -0.249 -15.250 -1.667 1.00 79.69 102 PRO A C 1
ATOM 802 O O . PRO A 1 102 ? -0.419 -16.109 -2.535 1.00 79.69 102 PRO A O 1
ATOM 805 N N . ASP A 1 103 ? -1.230 -14.784 -0.895 1.00 87.56 103 ASP A N 1
ATOM 806 C CA . ASP A 1 103 ? -2.560 -15.397 -0.778 1.00 87.56 103 ASP A CA 1
ATOM 807 C C . ASP A 1 103 ? -3.555 -14.887 -1.830 1.00 87.56 103 ASP A C 1
ATOM 809 O O . ASP A 1 103 ? -4.744 -15.198 -1.788 1.00 87.56 103 ASP A O 1
ATOM 813 N N . LEU A 1 104 ? -3.082 -14.098 -2.801 1.00 89.94 104 LEU A N 1
ATOM 814 C CA . LEU A 1 104 ? -3.951 -13.507 -3.807 1.00 89.94 104 LEU A CA 1
ATOM 815 C C . LEU A 1 104 ? -4.575 -14.596 -4.712 1.00 89.94 104 LEU A C 1
ATOM 817 O O . LEU A 1 104 ? -3.830 -15.378 -5.321 1.00 89.94 104 LEU A O 1
ATOM 821 N N . PRO A 1 105 ? -5.912 -14.610 -4.889 1.00 93.94 105 PRO A N 1
ATOM 822 C CA . PRO A 1 105 ? -6.600 -15.520 -5.798 1.00 93.94 105 PRO A CA 1
ATOM 823 C C . PRO A 1 105 ? -6.050 -15.473 -7.227 1.00 93.94 105 PRO A C 1
ATOM 825 O O . PRO A 1 105 ? -5.728 -14.404 -7.752 1.00 93.94 105 PRO A O 1
ATOM 828 N N . ASN A 1 106 ? -6.022 -16.626 -7.906 1.00 92.31 106 ASN A N 1
ATOM 829 C CA . ASN A 1 106 ? -5.503 -16.725 -9.276 1.00 92.31 106 ASN A CA 1
ATOM 830 C C . ASN A 1 106 ? -6.230 -15.792 -10.258 1.00 92.31 106 ASN A C 1
ATOM 832 O O . ASN A 1 106 ? -5.569 -15.154 -11.070 1.00 92.31 106 ASN A O 1
ATOM 836 N N . ALA A 1 107 ? -7.552 -15.636 -10.132 1.00 92.50 107 ALA A N 1
ATOM 837 C CA . ALA A 1 107 ? -8.330 -14.722 -10.973 1.00 92.50 107 ALA A CA 1
ATOM 838 C C . ALA A 1 107 ? -7.873 -13.255 -10.833 1.00 92.50 107 ALA A C 1
ATOM 840 O O . ALA A 1 107 ? -7.699 -12.556 -11.829 1.00 92.50 107 ALA A O 1
ATOM 841 N N . LEU A 1 108 ? -7.595 -12.798 -9.605 1.00 93.75 108 LEU A N 1
ATOM 842 C CA . LEU A 1 108 ? -7.078 -11.447 -9.362 1.00 93.75 108 LEU A CA 1
ATOM 843 C C . LEU A 1 108 ? -5.629 -11.305 -9.832 1.00 93.75 108 LEU A C 1
ATOM 845 O O . LEU A 1 108 ? -5.252 -10.269 -10.375 1.00 93.75 108 LEU A O 1
ATOM 849 N N . ARG A 1 109 ? -4.815 -12.354 -9.684 1.00 93.75 109 ARG A N 1
ATOM 850 C CA . ARG A 1 109 ? -3.447 -12.379 -10.217 1.00 93.75 109 ARG A CA 1
ATOM 851 C C . ARG A 1 109 ? -3.439 -12.259 -11.744 1.00 93.75 109 ARG A C 1
ATOM 853 O O . ARG A 1 109 ? -2.620 -11.520 -12.291 1.00 93.75 109 ARG A O 1
ATOM 860 N N . GLU A 1 110 ? -4.362 -12.932 -12.424 1.00 93.12 110 GLU A N 1
ATOM 861 C CA . GLU A 1 110 ? -4.570 -12.800 -13.868 1.00 93.12 110 GLU A CA 1
ATOM 862 C C . GLU A 1 110 ? -5.042 -11.391 -14.243 1.00 93.12 110 GLU A C 1
ATOM 864 O O . GLU A 1 110 ? -4.462 -10.792 -15.146 1.00 93.12 110 GLU A O 1
ATOM 869 N N . ALA A 1 111 ? -6.001 -10.813 -13.512 1.00 93.25 111 ALA A N 1
ATOM 870 C CA . ALA A 1 111 ? -6.463 -9.437 -13.727 1.00 93.25 111 ALA A CA 1
ATOM 871 C C . ALA A 1 111 ? -5.341 -8.391 -13.548 1.00 93.25 111 ALA A C 1
ATOM 873 O O . ALA A 1 111 ? -5.215 -7.449 -14.331 1.00 93.25 111 ALA A O 1
ATOM 874 N N . LEU A 1 112 ? -4.468 -8.566 -12.551 1.00 94.12 112 LEU A N 1
ATOM 875 C CA . LEU A 1 112 ? -3.287 -7.716 -12.368 1.00 94.12 112 LEU A CA 1
ATOM 876 C C . LEU A 1 112 ? -2.274 -7.896 -13.503 1.00 94.12 112 LEU A C 1
ATOM 878 O O . LEU A 1 112 ? -1.670 -6.922 -13.964 1.00 94.12 112 LEU A O 1
ATOM 882 N N . TYR A 1 113 ? -2.081 -9.131 -13.972 1.00 93.12 113 TYR A N 1
ATOM 883 C CA . TYR A 1 113 ? -1.191 -9.424 -15.090 1.00 93.12 113 TYR A CA 1
ATOM 884 C C . TYR A 1 113 ? -1.691 -8.791 -16.394 1.00 93.12 113 TYR A C 1
ATOM 886 O O . TYR A 1 113 ? -0.897 -8.169 -17.106 1.00 93.12 113 TYR A O 1
ATOM 894 N N . THR A 1 114 ? -2.988 -8.897 -16.694 1.00 94.19 114 THR A N 1
ATOM 895 C CA . THR A 1 114 ? -3.599 -8.290 -17.886 1.00 94.19 114 THR A CA 1
ATOM 896 C C . THR A 1 114 ? -3.556 -6.768 -17.816 1.00 94.19 114 THR A C 1
ATOM 898 O O . THR A 1 114 ? -3.092 -6.146 -18.768 1.00 94.19 114 THR A O 1
ATOM 901 N N . ALA A 1 115 ? -3.900 -6.166 -16.673 1.00 94.00 115 ALA A N 1
ATOM 902 C CA . ALA A 1 115 ? -3.772 -4.724 -16.447 1.00 94.00 115 ALA A CA 1
ATOM 903 C C . ALA A 1 115 ? -2.332 -4.229 -16.661 1.00 94.00 115 ALA A C 1
ATOM 905 O O . ALA A 1 115 ? -2.091 -3.183 -17.267 1.00 94.00 115 ALA A O 1
ATOM 906 N N . ARG A 1 116 ? -1.341 -4.998 -16.199 1.00 93.88 116 ARG A N 1
ATOM 907 C CA . ARG A 1 116 ? 0.075 -4.670 -16.386 1.00 93.88 116 ARG A CA 1
ATOM 908 C C . ARG A 1 116 ? 0.520 -4.822 -17.840 1.00 93.88 116 ARG A C 1
ATOM 910 O O . ARG A 1 116 ? 1.348 -4.031 -18.298 1.00 93.88 116 ARG A O 1
ATOM 917 N N . ALA A 1 117 ? 0.026 -5.837 -18.546 1.00 91.38 117 ALA A N 1
ATOM 918 C CA . ALA A 1 117 ? 0.293 -6.020 -19.967 1.00 91.38 117 ALA A CA 1
ATOM 919 C C . ALA A 1 117 ? -0.288 -4.853 -20.779 1.00 91.38 117 ALA A C 1
ATOM 921 O O . ALA A 1 117 ? 0.458 -4.236 -21.533 1.00 91.38 117 ALA A O 1
ATOM 922 N N . ASP A 1 118 ? -1.544 -4.479 -20.523 1.00 92.12 118 ASP A N 1
ATOM 923 C CA . ASP A 1 118 ? -2.229 -3.346 -21.159 1.00 92.12 118 ASP A CA 1
ATOM 924 C C . ASP A 1 118 ? -1.458 -2.033 -20.954 1.00 92.12 118 ASP A C 1
ATOM 926 O O . ASP A 1 118 ? -1.108 -1.328 -21.902 1.00 92.12 118 ASP A O 1
ATOM 930 N N . LEU A 1 119 ? -1.053 -1.755 -19.712 1.00 93.00 119 LEU A N 1
ATOM 931 C CA . LEU A 1 119 ? -0.244 -0.585 -19.377 1.00 93.00 119 LEU A CA 1
ATOM 932 C C . LEU A 1 119 ? 1.116 -0.579 -20.092 1.00 93.00 119 LEU A C 1
ATOM 934 O O . LEU A 1 119 ? 1.568 0.458 -20.581 1.00 93.00 119 LEU A O 1
ATOM 938 N N . ARG A 1 120 ? 1.797 -1.730 -20.145 1.00 92.44 120 ARG A N 1
ATOM 939 C CA . ARG A 1 120 ? 3.098 -1.868 -20.813 1.00 92.44 120 ARG A CA 1
ATOM 940 C C . ARG A 1 120 ? 2.971 -1.658 -22.316 1.00 92.44 120 ARG A C 1
ATOM 942 O O . ARG A 1 120 ? 3.831 -1.002 -22.902 1.00 92.44 120 ARG A O 1
ATOM 949 N N . ASP A 1 121 ? 1.950 -2.240 -22.924 1.00 92.44 121 ASP A N 1
ATOM 950 C CA . ASP A 1 121 ? 1.750 -2.204 -24.366 1.00 92.44 121 ASP A CA 1
ATOM 951 C C . ASP A 1 121 ? 1.318 -0.790 -24.792 1.00 92.44 121 ASP A C 1
ATOM 953 O O . ASP A 1 121 ? 1.900 -0.236 -25.724 1.00 92.44 121 ASP A O 1
ATOM 957 N N . THR A 1 122 ? 0.465 -0.131 -23.997 1.00 91.56 122 THR A N 1
ATOM 958 C CA . THR A 1 122 ? 0.125 1.295 -24.144 1.00 91.56 122 THR A CA 1
ATOM 959 C C . THR A 1 122 ? 1.365 2.183 -24.062 1.00 91.56 122 THR A C 1
ATOM 961 O O . THR A 1 122 ? 1.592 3.014 -24.934 1.00 91.56 122 THR A O 1
ATOM 964 N N . LEU A 1 123 ? 2.228 1.991 -23.057 1.00 89.81 123 LEU A N 1
ATOM 965 C CA . LEU A 1 123 ? 3.455 2.786 -22.912 1.00 89.81 123 LEU A CA 1
ATOM 966 C C . LEU A 1 123 ? 4.467 2.562 -24.048 1.00 89.81 123 LEU A C 1
ATOM 968 O O . LEU A 1 123 ? 5.290 3.442 -24.300 1.00 89.81 123 LEU A O 1
ATOM 972 N N . ARG A 1 124 ? 4.432 1.403 -24.716 1.00 90.00 124 ARG A N 1
ATOM 973 C CA . ARG A 1 124 ? 5.292 1.087 -25.869 1.00 90.00 124 ARG A CA 1
ATOM 974 C C . ARG A 1 124 ? 4.762 1.654 -27.180 1.00 90.00 124 ARG A C 1
ATOM 976 O O . ARG A 1 124 ? 5.566 1.958 -28.053 1.00 90.00 124 ARG A O 1
ATOM 983 N N . ALA A 1 125 ? 3.450 1.807 -27.314 1.00 89.94 125 ALA A N 1
ATOM 984 C CA . ALA A 1 125 ? 2.790 2.225 -28.547 1.00 89.94 125 ALA A CA 1
ATOM 985 C C . ALA A 1 125 ? 2.864 3.740 -28.832 1.00 89.94 125 ALA A C 1
ATOM 987 O O . ALA A 1 125 ? 2.112 4.222 -29.669 1.00 89.94 125 ALA A O 1
ATOM 988 N N . HIS A 1 126 ? 3.752 4.490 -28.163 1.00 83.62 126 HIS A N 1
ATOM 989 C CA . HIS A 1 126 ? 3.802 5.960 -28.218 1.00 83.62 126 HIS A CA 1
ATOM 990 C C . HIS A 1 126 ? 2.426 6.595 -27.928 1.00 83.62 126 HIS A C 1
ATOM 992 O O . HIS A 1 126 ? 1.835 7.219 -28.806 1.00 83.62 126 HIS A O 1
ATOM 998 N N . PRO A 1 127 ? 1.902 6.419 -26.703 1.00 87.25 127 PRO A N 1
ATOM 999 C CA . PRO A 1 127 ? 0.518 6.750 -26.396 1.00 87.25 127 PRO A CA 1
ATOM 1000 C C . PRO A 1 127 ? 0.281 8.258 -26.457 1.00 87.25 127 PRO A C 1
ATOM 1002 O O . PRO A 1 127 ? 1.180 9.047 -26.153 1.00 87.25 127 PRO A O 1
ATOM 1005 N N . LEU A 1 128 ? -0.948 8.659 -26.772 1.00 91.88 128 LEU A N 1
ATOM 1006 C CA . LEU A 1 128 ? -1.395 10.024 -26.535 1.00 91.88 128 LEU A CA 1
ATOM 1007 C C . LEU A 1 128 ? -1.724 10.215 -25.050 1.00 91.88 128 LEU A C 1
ATOM 1009 O O . LEU A 1 128 ? -1.798 9.272 -24.255 1.00 91.88 128 LEU A O 1
ATOM 1013 N N . ARG A 1 129 ? -1.925 11.472 -24.655 1.00 92.06 129 ARG A N 1
ATOM 1014 C CA . ARG A 1 129 ? -2.340 11.822 -23.292 1.00 92.06 129 ARG A CA 1
ATOM 1015 C C . ARG A 1 129 ? -3.638 11.100 -22.902 1.00 92.06 129 ARG A C 1
ATOM 1017 O O . ARG A 1 129 ? -3.692 10.496 -21.833 1.00 92.06 129 ARG A O 1
ATOM 1024 N N . ASP A 1 130 ? -4.635 11.128 -23.779 1.00 91.12 130 ASP A N 1
ATOM 1025 C CA . ASP A 1 130 ? -5.962 10.569 -23.506 1.00 91.12 130 ASP A CA 1
ATOM 1026 C C . ASP A 1 130 ? -5.933 9.038 -23.393 1.00 91.12 130 ASP A C 1
ATOM 1028 O O . ASP A 1 130 ? -6.690 8.456 -22.616 1.00 91.12 130 ASP A O 1
ATOM 1032 N N . ASP A 1 131 ? -5.014 8.372 -24.100 1.00 91.62 131 ASP A N 1
ATOM 1033 C CA . ASP A 1 131 ? -4.814 6.924 -23.979 1.00 91.62 131 ASP A CA 1
ATOM 1034 C C . ASP A 1 131 ? -4.295 6.560 -22.584 1.00 91.62 131 ASP A C 1
ATOM 1036 O O . ASP A 1 131 ? -4.800 5.633 -21.945 1.00 91.62 131 ASP A O 1
ATOM 1040 N N . LEU A 1 132 ? -3.321 7.324 -22.075 1.00 92.12 132 LEU A N 1
ATOM 1041 C CA . LEU A 1 132 ? -2.784 7.130 -20.727 1.00 92.12 132 LEU A CA 1
ATOM 1042 C C . LEU A 1 132 ? -3.848 7.364 -19.656 1.00 92.12 132 LEU A C 1
ATOM 1044 O O . LEU A 1 132 ? -3.932 6.585 -18.707 1.00 92.12 132 LEU A O 1
ATOM 1048 N N . GLU A 1 133 ? -4.658 8.408 -19.813 1.00 93.62 133 GLU A N 1
ATOM 1049 C CA . GLU A 1 133 ? -5.778 8.700 -18.920 1.00 93.62 133 GLU A CA 1
ATOM 1050 C C . GLU A 1 133 ? -6.778 7.537 -18.884 1.00 93.62 133 GLU A C 1
ATOM 1052 O O . GLU A 1 133 ? -7.064 7.000 -17.809 1.00 93.62 133 GLU A O 1
ATOM 1057 N N . ARG A 1 134 ? -7.244 7.076 -20.053 1.00 92.75 134 ARG A N 1
ATOM 1058 C CA . ARG A 1 134 ? -8.215 5.975 -20.168 1.00 92.75 134 ARG A CA 1
ATOM 1059 C C . ARG A 1 134 ? -7.691 4.672 -19.575 1.00 92.75 134 ARG A C 1
ATOM 1061 O O . ARG A 1 134 ? -8.431 3.966 -18.890 1.00 92.75 134 ARG A O 1
ATOM 1068 N N . VAL A 1 135 ? -6.429 4.330 -19.834 1.00 94.19 135 VAL A N 1
ATOM 1069 C CA . VAL A 1 135 ? -5.817 3.100 -19.308 1.00 94.19 135 VAL A CA 1
ATOM 1070 C C . VAL A 1 135 ? -5.624 3.196 -17.794 1.00 94.19 135 VAL A C 1
ATOM 1072 O O . VAL A 1 135 ? -5.986 2.264 -17.075 1.00 94.19 135 VAL A O 1
ATOM 1075 N N . CYS A 1 136 ? -5.154 4.335 -17.274 1.00 93.19 136 CYS A N 1
ATOM 1076 C CA . CYS A 1 136 ? -5.030 4.537 -15.829 1.00 93.19 136 CYS A CA 1
ATOM 1077 C C . CYS A 1 136 ? -6.388 4.451 -15.116 1.00 93.19 136 CYS A C 1
ATOM 1079 O O . CYS A 1 136 ? -6.492 3.785 -14.085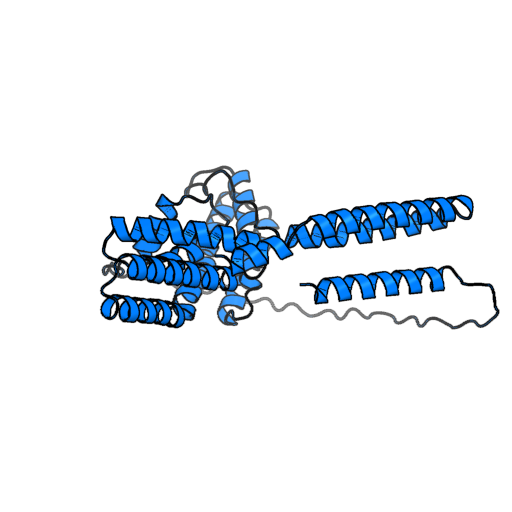 1.00 93.19 136 CYS A O 1
ATOM 1081 N N . ALA A 1 137 ? -7.428 5.086 -15.667 1.00 92.00 137 ALA A N 1
ATOM 1082 C CA . ALA A 1 137 ? -8.779 5.052 -15.112 1.00 92.00 137 ALA A CA 1
ATOM 1083 C C . ALA A 1 137 ? -9.346 3.624 -15.080 1.00 92.00 137 ALA A C 1
ATOM 1085 O O . ALA A 1 137 ? -9.844 3.176 -14.047 1.00 92.00 137 ALA A O 1
ATOM 1086 N N . ARG A 1 138 ? -9.195 2.874 -16.178 1.00 93.81 138 ARG A N 1
ATOM 1087 C CA . ARG A 1 138 ? -9.663 1.485 -16.291 1.00 93.81 138 ARG A CA 1
ATOM 1088 C C . ARG A 1 138 ? -8.989 0.560 -15.284 1.00 93.81 138 ARG A C 1
ATOM 1090 O O . ARG A 1 138 ? -9.663 -0.219 -14.622 1.00 93.81 138 ARG A O 1
ATOM 1097 N N . ILE A 1 139 ? -7.671 0.666 -15.133 1.00 94.12 139 ILE A N 1
ATOM 1098 C CA . ILE A 1 139 ? -6.909 -0.155 -14.184 1.00 94.12 139 ILE A CA 1
ATOM 1099 C C . ILE A 1 139 ? -7.304 0.169 -12.735 1.00 94.12 139 ILE A C 1
ATOM 1101 O O . ILE A 1 139 ? -7.436 -0.743 -11.917 1.00 94.12 139 ILE A O 1
ATOM 1105 N N . ARG A 1 140 ? -7.516 1.454 -12.414 1.00 92.19 140 ARG A N 1
ATOM 1106 C CA . ARG A 1 140 ? -7.971 1.890 -11.085 1.00 92.19 140 ARG A CA 1
ATOM 1107 C C . ARG A 1 140 ? -9.371 1.357 -10.762 1.00 92.19 140 ARG A C 1
ATOM 1109 O O . ARG A 1 140 ? -9.577 0.821 -9.678 1.00 92.19 140 ARG A O 1
ATOM 1116 N N . ALA A 1 141 ? -10.307 1.470 -11.705 1.00 90.38 141 ALA A N 1
ATOM 1117 C CA . ALA A 1 141 ? -11.690 1.020 -11.535 1.00 90.38 141 ALA A CA 1
ATOM 1118 C C . ALA A 1 141 ? -11.854 -0.513 -11.593 1.00 90.38 141 ALA A C 1
ATOM 1120 O O . ALA A 1 141 ? -12.771 -1.050 -10.975 1.00 90.38 141 ALA A O 1
ATOM 1121 N N . GLY A 1 142 ? -10.988 -1.216 -12.322 1.00 92.38 142 GLY A N 1
ATOM 1122 C CA . GLY A 1 142 ? -10.967 -2.677 -12.395 1.00 92.38 142 GLY A CA 1
ATOM 1123 C C . GLY A 1 142 ? -10.043 -3.275 -11.340 1.00 92.38 142 GLY A C 1
ATOM 1124 O O . GLY A 1 142 ? -10.392 -3.365 -10.163 1.00 92.38 142 GLY A O 1
ATOM 1125 N N . ALA A 1 143 ? -8.832 -3.640 -11.764 1.00 92.31 143 ALA A N 1
ATOM 1126 C CA . ALA A 1 143 ? -7.911 -4.465 -10.986 1.00 92.31 143 ALA A CA 1
ATOM 1127 C C . ALA A 1 143 ? -7.570 -3.902 -9.591 1.00 92.31 143 ALA A C 1
ATOM 1129 O O . ALA A 1 143 ? -7.561 -4.648 -8.615 1.00 92.31 143 ALA A O 1
ATOM 1130 N N . VAL A 1 144 ? -7.309 -2.595 -9.457 1.00 92.44 144 VAL A N 1
ATOM 1131 C CA . VAL A 1 144 ? -6.949 -2.004 -8.148 1.00 92.44 144 VAL A CA 1
ATOM 1132 C C . VAL A 1 144 ? -8.127 -2.042 -7.175 1.00 92.44 144 VAL A C 1
ATOM 1134 O O . VAL A 1 144 ? -7.961 -2.432 -6.019 1.00 92.44 144 VAL A O 1
ATOM 1137 N N . ARG A 1 145 ? -9.323 -1.652 -7.631 1.00 92.06 145 ARG A N 1
ATOM 1138 C CA . ARG A 1 145 ? -10.536 -1.669 -6.806 1.00 92.06 145 ARG A CA 1
ATOM 1139 C C . ARG A 1 145 ? -10.901 -3.090 -6.379 1.00 92.06 145 ARG A C 1
ATOM 1141 O O . ARG A 1 145 ? -11.240 -3.293 -5.218 1.00 92.06 145 ARG A O 1
ATOM 1148 N N . GLU A 1 146 ? -10.788 -4.063 -7.278 1.00 92.44 146 GLU A N 1
ATOM 1149 C CA . GLU A 1 146 ? -11.068 -5.470 -6.975 1.00 92.44 146 GLU A CA 1
ATOM 1150 C C . GLU A 1 146 ? -10.120 -6.049 -5.922 1.00 92.44 146 GLU A C 1
ATOM 1152 O O . GLU A 1 146 ? -10.580 -6.724 -5.002 1.00 92.44 146 GLU A O 1
ATOM 1157 N N . VAL A 1 147 ? -8.822 -5.733 -5.997 1.00 93.00 147 VAL A N 1
ATOM 1158 C CA . VAL A 1 147 ? -7.840 -6.142 -4.978 1.00 93.00 147 VAL A CA 1
ATOM 1159 C C . VAL A 1 147 ? -8.156 -5.514 -3.620 1.00 93.00 147 VAL A C 1
ATOM 1161 O O . VAL A 1 147 ? -8.182 -6.218 -2.613 1.00 93.00 147 VAL A O 1
ATOM 1164 N N . LYS A 1 148 ? -8.460 -4.209 -3.574 1.00 92.44 148 LYS A N 1
ATOM 1165 C CA . LYS A 1 148 ? -8.865 -3.528 -2.329 1.00 92.44 148 LYS A CA 1
ATOM 1166 C C . LYS A 1 148 ? -10.142 -4.132 -1.734 1.00 92.44 148 LYS A C 1
ATOM 1168 O O . LYS A 1 148 ? -10.229 -4.302 -0.522 1.00 92.44 148 LYS A O 1
ATOM 1173 N N . ALA A 1 149 ? -11.112 -4.481 -2.578 1.00 91.94 149 ALA A N 1
ATOM 1174 C CA . ALA A 1 149 ? -12.344 -5.134 -2.151 1.00 91.94 149 ALA A CA 1
ATOM 1175 C C . ALA A 1 149 ? -12.104 -6.574 -1.669 1.00 91.94 149 ALA A C 1
ATOM 1177 O O . ALA A 1 149 ? -12.784 -7.034 -0.756 1.00 91.94 149 ALA A O 1
ATOM 1178 N N . TRP A 1 150 ? -11.143 -7.289 -2.259 1.00 93.69 150 TRP A N 1
ATOM 1179 C CA . TRP A 1 150 ? -10.734 -8.604 -1.774 1.00 93.69 150 TRP A CA 1
ATOM 1180 C C . TRP A 1 150 ? -10.068 -8.519 -0.401 1.00 93.69 150 TRP A C 1
ATOM 1182 O O . TRP A 1 150 ? -10.497 -9.253 0.479 1.00 93.69 150 TRP A O 1
ATOM 1192 N N . PHE A 1 151 ? -9.132 -7.585 -0.180 1.00 92.25 151 PHE A N 1
ATOM 1193 C CA . PHE A 1 151 ? -8.533 -7.370 1.145 1.00 92.25 151 PHE A CA 1
ATOM 1194 C C . PHE A 1 151 ? -9.599 -7.178 2.228 1.00 92.25 151 PHE A C 1
ATOM 1196 O O . PHE A 1 151 ? -9.535 -7.832 3.265 1.00 92.25 151 PHE A O 1
ATOM 1203 N N . ALA A 1 152 ? -10.603 -6.342 1.944 1.00 88.81 152 ALA A N 1
ATOM 1204 C CA . ALA A 1 152 ? -11.697 -6.086 2.873 1.00 88.81 152 ALA A CA 1
ATOM 1205 C C . ALA A 1 152 ? -12.538 -7.338 3.168 1.00 88.81 152 ALA A C 1
ATOM 1207 O O . ALA A 1 152 ? -12.974 -7.550 4.291 1.00 88.81 152 ALA A O 1
ATOM 1208 N N . ARG A 1 153 ? -12.784 -8.194 2.167 1.00 91.25 153 ARG A N 1
ATOM 1209 C CA . ARG A 1 153 ? -13.551 -9.432 2.371 1.00 91.25 153 ARG A CA 1
ATOM 1210 C C . ARG A 1 153 ? -12.747 -10.490 3.117 1.00 91.25 153 ARG A C 1
ATOM 1212 O O . ARG A 1 153 ? -13.275 -11.074 4.059 1.00 91.25 153 ARG A O 1
ATOM 1219 N N . GLU A 1 154 ? -11.506 -10.717 2.699 1.00 91.94 154 GLU A N 1
ATOM 1220 C CA . GLU A 1 154 ? -10.642 -11.784 3.209 1.00 91.94 154 GLU A CA 1
ATOM 1221 C C . GLU A 1 154 ? -10.376 -11.619 4.708 1.00 91.94 154 GLU A C 1
ATOM 1223 O O . GLU A 1 154 ? -10.580 -12.548 5.483 1.00 91.94 154 GLU A O 1
ATOM 1228 N N . TYR A 1 155 ? -10.003 -10.409 5.129 1.00 87.75 155 TYR A N 1
ATOM 1229 C CA . TYR A 1 155 ? -9.603 -10.149 6.512 1.00 87.75 155 TYR A CA 1
ATOM 1230 C C . TYR A 1 155 ? -10.753 -9.681 7.412 1.00 87.75 155 TYR A C 1
ATOM 1232 O O . TYR A 1 155 ? -10.565 -9.581 8.623 1.00 87.75 155 TYR A O 1
ATOM 1240 N N . SER A 1 156 ? -11.963 -9.488 6.869 1.00 86.50 156 SER A N 1
ATOM 1241 C CA . SER A 1 156 ? -13.135 -9.060 7.652 1.00 86.50 156 SER A CA 1
ATOM 1242 C C . SER A 1 156 ? -13.406 -9.943 8.872 1.00 86.50 156 SER A C 1
ATOM 1244 O O . SER A 1 15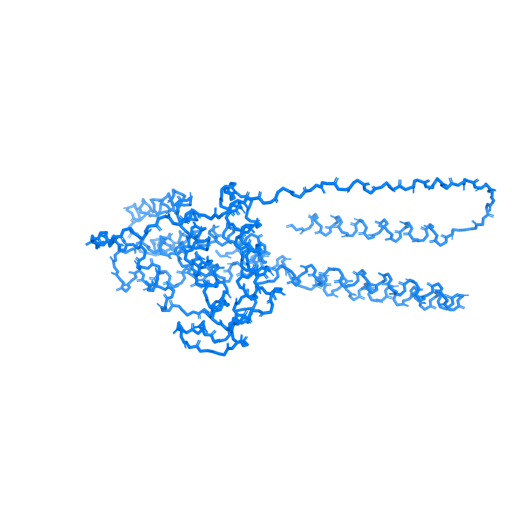6 ? -13.791 -9.445 9.926 1.00 86.50 156 SER A O 1
ATOM 1246 N N . ARG A 1 157 ? -13.206 -11.262 8.754 1.00 87.56 157 ARG A N 1
ATOM 1247 C CA . ARG A 1 157 ? -13.451 -12.207 9.850 1.00 87.56 157 ARG A CA 1
ATOM 1248 C C . ARG A 1 157 ? -12.458 -12.021 10.994 1.00 87.56 157 ARG A C 1
ATOM 1250 O O . ARG A 1 157 ? -12.873 -11.996 12.149 1.00 87.56 157 ARG A O 1
ATOM 1257 N N . ASP A 1 158 ? -11.177 -11.889 10.671 1.00 88.31 158 ASP A N 1
ATOM 1258 C CA . ASP A 1 158 ? -10.118 -11.727 11.668 1.00 88.31 158 ASP A CA 1
ATOM 1259 C C . ASP A 1 158 ? -10.240 -10.374 12.377 1.00 88.31 158 ASP A C 1
ATOM 1261 O O . ASP A 1 158 ? -10.064 -10.286 13.590 1.00 88.31 158 ASP A O 1
ATOM 1265 N N . ILE A 1 159 ? -10.604 -9.327 11.634 1.00 89.56 159 ILE A N 1
ATOM 1266 C CA . ILE A 1 159 ? -10.819 -7.982 12.174 1.00 89.56 159 ILE A CA 1
ATOM 1267 C C . ILE A 1 159 ? -12.046 -7.941 13.089 1.00 89.56 159 ILE A C 1
ATOM 1269 O O . ILE A 1 159 ? -11.951 -7.413 14.197 1.00 89.56 159 ILE A O 1
ATOM 1273 N N . ARG A 1 160 ? -13.157 -8.580 12.700 1.00 87.94 160 ARG A N 1
ATOM 1274 C CA . ARG A 1 160 ? -14.333 -8.722 13.575 1.00 87.94 160 ARG A CA 1
ATOM 1275 C C . ARG A 1 160 ? -14.011 -9.488 14.849 1.00 87.94 160 ARG A C 1
ATOM 1277 O O . ARG A 1 160 ? -14.395 -9.043 15.917 1.00 87.94 160 ARG A O 1
ATOM 1284 N N . ALA A 1 161 ? -13.230 -10.565 14.769 1.00 89.69 161 ALA A N 1
ATOM 1285 C CA . ALA A 1 161 ? -12.811 -11.294 15.965 1.00 89.69 161 ALA A CA 1
ATOM 1286 C C . ALA A 1 161 ? -12.001 -10.412 16.939 1.00 89.69 161 ALA A C 1
ATOM 1288 O O . ALA A 1 161 ? -12.149 -10.543 18.151 1.00 89.69 161 ALA A O 1
ATOM 1289 N N . LEU A 1 162 ? -11.175 -9.487 16.428 1.00 89.06 162 LEU A N 1
ATOM 1290 C CA . LEU A 1 162 ? -10.475 -8.499 17.261 1.00 89.06 162 LEU A CA 1
ATOM 1291 C C . LEU A 1 162 ? -11.421 -7.457 17.867 1.00 89.06 162 LEU A C 1
ATOM 1293 O O . LEU A 1 162 ? -11.199 -7.027 19.000 1.00 89.06 162 LEU A O 1
ATOM 1297 N N . ALA A 1 163 ? -12.441 -7.034 17.119 1.00 87.38 163 ALA A N 1
ATOM 1298 C CA . ALA A 1 163 ? -13.473 -6.136 17.623 1.00 87.38 163 ALA A CA 1
ATOM 1299 C C . ALA A 1 163 ? -14.288 -6.812 18.739 1.00 87.38 163 ALA A C 1
ATOM 1301 O O . ALA A 1 163 ? -14.417 -6.238 19.818 1.00 87.38 163 ALA A O 1
ATOM 1302 N N . ASP A 1 164 ? -14.714 -8.060 18.534 1.00 88.81 164 ASP A N 1
ATOM 1303 C CA . ASP A 1 164 ? -15.453 -8.863 19.514 1.00 88.81 164 ASP A CA 1
ATOM 1304 C C . ASP A 1 164 ? -14.629 -9.092 20.797 1.00 88.81 164 ASP A C 1
ATOM 1306 O O . ASP A 1 164 ? -15.139 -8.929 21.906 1.00 88.81 164 ASP A O 1
ATOM 1310 N N . GLU A 1 165 ? -13.333 -9.421 20.672 1.00 87.50 165 GLU A N 1
ATOM 1311 C CA . GLU A 1 165 ? -12.400 -9.579 21.806 1.00 87.50 165 GLU A CA 1
ATOM 1312 C C . GLU A 1 165 ? -12.314 -8.286 22.645 1.00 87.50 165 GLU A C 1
ATOM 1314 O O . GLU A 1 165 ? -12.321 -8.308 23.884 1.00 87.50 165 GLU A O 1
ATOM 1319 N N . TYR A 1 166 ? -12.276 -7.135 21.971 1.00 85.62 166 TYR A N 1
ATOM 1320 C CA . TYR A 1 166 ? -12.302 -5.827 22.616 1.00 85.62 166 TYR A CA 1
ATOM 1321 C C . TYR A 1 166 ? -13.647 -5.537 23.299 1.00 85.62 166 TYR A C 1
ATOM 1323 O O . TYR A 1 166 ? -13.649 -5.123 24.459 1.00 85.62 166 TYR A O 1
ATOM 1331 N N . GLU A 1 167 ? -14.778 -5.771 22.633 1.00 85.38 167 GLU A N 1
ATOM 1332 C CA . GLU A 1 167 ? -16.115 -5.512 23.183 1.00 85.38 167 GLU A CA 1
ATOM 1333 C C . GLU A 1 167 ? -16.411 -6.384 24.413 1.00 85.38 167 GLU A C 1
ATOM 1335 O O . GLU A 1 167 ? -16.943 -5.908 25.422 1.00 85.38 167 GLU A O 1
ATOM 1340 N N . GLN A 1 168 ? -15.972 -7.644 24.397 1.00 85.56 168 GLN A N 1
ATOM 1341 C CA . GLN A 1 168 ? -16.027 -8.529 25.565 1.00 85.56 168 GLN A CA 1
ATOM 1342 C C . GLN A 1 168 ? -15.189 -7.979 26.729 1.00 85.56 168 GLN A C 1
ATOM 1344 O O . GLN A 1 168 ? -15.628 -7.964 27.877 1.00 85.56 168 GLN A O 1
ATOM 1349 N N . THR A 1 169 ? -13.999 -7.447 26.449 1.00 81.50 169 THR A N 1
ATOM 1350 C CA . THR A 1 169 ? -13.157 -6.822 27.483 1.00 81.50 169 THR A CA 1
ATOM 1351 C C . THR A 1 169 ? -13.781 -5.525 28.019 1.00 81.50 169 THR A C 1
ATOM 1353 O O . THR A 1 169 ? -13.704 -5.236 29.218 1.00 81.50 169 THR A O 1
ATOM 1356 N N . TYR A 1 170 ? -14.425 -4.749 27.144 1.00 77.81 170 TYR A N 1
ATOM 1357 C CA . TYR A 1 170 ? -15.108 -3.503 27.484 1.00 77.81 170 TYR A CA 1
ATOM 1358 C C . TYR A 1 170 ? -16.282 -3.734 28.443 1.00 77.81 170 TYR A C 1
ATOM 1360 O O . TYR A 1 170 ? -16.431 -2.997 29.420 1.00 77.81 170 TYR A O 1
ATOM 1368 N N . THR A 1 171 ? -17.081 -4.773 28.188 1.00 78.44 171 THR A N 1
ATOM 1369 C CA . THR A 1 171 ? -18.254 -5.126 29.004 1.00 78.44 171 THR A CA 1
ATOM 1370 C C . THR A 1 171 ? -17.881 -5.678 30.382 1.00 78.44 171 THR A C 1
ATOM 1372 O O . THR A 1 171 ? -18.572 -5.387 31.356 1.00 78.44 171 THR A O 1
ATOM 1375 N N . VAL A 1 172 ? -16.771 -6.415 30.496 1.00 80.25 172 VAL A N 1
ATOM 1376 C CA . VAL A 1 172 ? -16.328 -7.037 31.760 1.00 80.25 172 VAL A CA 1
ATOM 1377 C C . VAL A 1 172 ? -15.576 -6.064 32.680 1.00 80.25 172 VAL A C 1
ATOM 1379 O O . VAL A 1 172 ? -15.689 -6.148 33.903 1.00 80.25 172 VAL A O 1
ATOM 1382 N N . SER A 1 173 ? -14.791 -5.132 32.132 1.00 74.62 173 SER A N 1
ATOM 1383 C CA . SER A 1 173 ? -13.993 -4.198 32.940 1.00 74.62 173 SER A CA 1
ATOM 1384 C C . SER A 1 173 ? -14.812 -2.976 33.357 1.00 74.62 173 SER A C 1
ATOM 1386 O O . SER A 1 173 ? -15.332 -2.285 32.493 1.00 74.62 173 SER A O 1
ATOM 1388 N N . MET A 1 174 ? -14.866 -2.638 34.651 1.00 70.50 174 MET A N 1
ATOM 1389 C CA . MET A 1 174 ? -15.421 -1.359 35.150 1.00 70.50 174 MET A CA 1
ATOM 1390 C C . MET A 1 174 ? -14.410 -0.196 35.087 1.00 70.50 174 MET A C 1
ATOM 1392 O O . MET A 1 174 ? -14.793 0.965 35.195 1.00 70.50 174 MET A O 1
ATOM 1396 N N . ASP A 1 175 ? -13.123 -0.500 34.901 1.00 85.62 175 ASP A N 1
ATOM 1397 C CA . ASP A 1 175 ? -12.026 0.473 34.906 1.00 85.62 175 ASP A CA 1
ATOM 1398 C C . ASP A 1 175 ? -11.876 1.155 33.524 1.00 85.62 175 ASP A C 1
ATOM 1400 O O . ASP A 1 175 ? -11.636 0.451 32.529 1.00 85.62 175 ASP A O 1
ATOM 1404 N N . PRO A 1 176 ? -12.015 2.496 33.433 1.00 82.38 176 PRO A N 1
ATOM 1405 C CA . PRO A 1 176 ? -11.912 3.235 32.175 1.00 82.38 176 PRO A CA 1
ATOM 1406 C C . PRO A 1 176 ? -10.516 3.162 31.544 1.00 82.38 176 PRO A C 1
ATOM 1408 O O . PRO A 1 176 ? -10.412 3.088 30.317 1.00 82.38 176 PRO A O 1
ATOM 1411 N N . ASP A 1 177 ? -9.449 3.098 32.342 1.00 85.75 177 ASP A N 1
ATOM 1412 C CA . ASP A 1 177 ? -8.079 3.069 31.821 1.00 85.75 177 ASP A CA 1
ATOM 1413 C C . ASP A 1 177 ? -7.784 1.727 31.147 1.00 85.75 177 ASP A C 1
ATOM 1415 O O . ASP A 1 177 ? -7.194 1.663 30.064 1.00 85.75 177 ASP A O 1
ATOM 1419 N N . ARG A 1 178 ? -8.288 0.631 31.725 1.00 83.25 178 ARG A N 1
ATOM 1420 C CA . ARG A 1 178 ? -8.217 -0.701 31.102 1.00 83.25 178 ARG A CA 1
ATOM 1421 C C . ARG A 1 178 ? -8.997 -0.768 29.796 1.00 83.25 178 ARG A C 1
ATOM 1423 O O . ARG A 1 178 ? -8.524 -1.398 28.851 1.00 83.25 178 ARG A O 1
ATOM 1430 N N . ARG A 1 179 ? -10.156 -0.105 29.714 1.00 83.06 179 ARG A N 1
ATOM 1431 C CA . ARG A 1 179 ? -10.958 -0.035 28.480 1.00 83.06 179 ARG A CA 1
ATOM 1432 C C . ARG A 1 179 ? -10.215 0.705 27.368 1.00 83.06 179 ARG A C 1
ATOM 1434 O O . ARG A 1 179 ? -10.197 0.229 26.235 1.00 83.06 179 ARG A O 1
ATOM 1441 N N . LEU A 1 180 ? -9.568 1.827 27.690 1.00 84.50 180 LEU A N 1
ATOM 1442 C CA . LEU A 1 180 ? -8.761 2.588 26.731 1.00 84.50 180 LEU A CA 1
ATOM 1443 C C . LEU A 1 180 ? -7.548 1.789 26.240 1.00 84.50 180 LEU A C 1
ATOM 1445 O O . LEU A 1 180 ? -7.277 1.759 25.040 1.00 84.50 180 LEU A O 1
ATOM 1449 N N . LEU A 1 181 ? -6.853 1.089 27.141 1.00 85.75 181 LEU A N 1
ATOM 1450 C CA . LEU A 1 181 ? -5.724 0.229 26.778 1.00 85.75 181 LEU A CA 1
ATOM 1451 C C . LEU A 1 181 ? -6.149 -0.959 25.906 1.00 85.75 181 LEU A C 1
ATOM 1453 O O . LEU A 1 181 ? -5.454 -1.289 24.944 1.00 85.75 181 LEU A O 1
ATOM 1457 N N . ALA A 1 182 ? -7.284 -1.593 26.212 1.00 86.06 182 ALA A N 1
ATOM 1458 C CA . ALA A 1 182 ? -7.835 -2.675 25.399 1.00 86.06 182 ALA A CA 1
ATOM 1459 C C . ALA A 1 182 ? -8.182 -2.185 23.987 1.00 86.06 182 ALA A C 1
ATOM 1461 O O . ALA A 1 182 ? -7.777 -2.813 23.007 1.00 86.06 182 ALA A O 1
ATOM 1462 N N . LEU A 1 183 ? -8.837 -1.022 23.883 1.00 87.81 183 LEU A N 1
ATOM 1463 C CA . LEU A 1 183 ? -9.155 -0.402 22.600 1.00 87.81 183 LEU A CA 1
ATOM 1464 C C . LEU A 1 183 ? -7.887 -0.101 21.795 1.00 87.81 183 LEU A C 1
ATOM 1466 O O . LEU A 1 183 ? -7.778 -0.488 20.633 1.00 87.81 183 LEU A O 1
ATOM 1470 N N . GLN A 1 184 ? -6.909 0.559 22.418 1.00 89.06 184 GLN A N 1
ATOM 1471 C CA . GLN A 1 184 ? -5.645 0.886 21.767 1.00 89.06 184 GLN A CA 1
ATOM 1472 C C . GLN A 1 184 ? -4.952 -0.374 21.236 1.00 89.06 184 GLN A C 1
ATOM 1474 O O . GLN A 1 184 ? -4.511 -0.396 20.087 1.00 89.06 184 GLN A O 1
ATOM 1479 N N . ASN A 1 185 ? -4.885 -1.435 22.043 1.00 89.50 185 ASN A N 1
ATOM 1480 C CA . ASN A 1 185 ? -4.267 -2.694 21.638 1.00 89.50 185 ASN A CA 1
ATOM 1481 C C . ASN A 1 185 ? -5.005 -3.350 20.462 1.00 89.50 185 ASN A C 1
ATOM 1483 O O . ASN A 1 185 ? -4.345 -3.830 19.540 1.00 89.50 185 ASN A O 1
ATOM 1487 N N . ALA A 1 186 ? -6.341 -3.355 20.465 1.00 90.12 186 ALA A N 1
ATOM 1488 C CA . ALA A 1 186 ? -7.138 -3.933 19.384 1.00 90.12 186 ALA A CA 1
ATOM 1489 C C . ALA A 1 186 ? -6.928 -3.185 18.058 1.00 90.12 186 ALA A C 1
ATOM 1491 O O . ALA A 1 186 ? -6.620 -3.803 17.038 1.00 90.12 186 ALA A O 1
ATOM 1492 N N . VAL A 1 187 ? -6.989 -1.850 18.087 1.00 92.44 187 VAL A N 1
ATOM 1493 C CA . VAL A 1 187 ? -6.792 -0.999 16.903 1.00 92.44 187 VAL A CA 1
ATOM 1494 C C . VAL A 1 187 ? -5.357 -1.111 16.368 1.00 92.44 187 VAL A C 1
ATOM 1496 O O . VAL A 1 187 ? -5.149 -1.257 15.162 1.00 92.44 187 VAL A O 1
ATOM 1499 N N . GLU A 1 188 ? -4.346 -1.096 17.246 1.00 91.19 188 GLU A N 1
ATOM 1500 C CA . GLU A 1 188 ? -2.945 -1.294 16.847 1.00 91.19 188 GLU A CA 1
ATOM 1501 C C . GLU A 1 188 ? -2.719 -2.683 16.228 1.00 91.19 188 GLU A C 1
ATOM 1503 O O . GLU A 1 188 ? -2.014 -2.798 15.222 1.00 91.19 188 GLU A O 1
ATOM 1508 N N . LYS A 1 189 ? -3.316 -3.737 16.801 1.00 91.31 189 LYS A N 1
ATOM 1509 C CA . LYS A 1 189 ? -3.205 -5.122 16.313 1.00 91.31 189 LYS A CA 1
ATOM 1510 C C . LYS A 1 189 ? -3.876 -5.286 14.949 1.00 91.31 189 LYS A C 1
ATOM 1512 O O . LYS A 1 189 ? -3.262 -5.877 14.062 1.00 91.31 189 LYS A O 1
ATOM 1517 N N . ALA A 1 190 ? -5.058 -4.700 14.755 1.00 92.19 190 ALA A N 1
ATOM 1518 C CA . ALA A 1 190 ? -5.754 -4.668 13.470 1.00 92.19 190 ALA A CA 1
ATOM 1519 C C . ALA A 1 190 ? -4.918 -3.962 12.391 1.00 92.19 190 ALA A C 1
ATOM 1521 O O . ALA A 1 190 ? -4.637 -4.535 11.336 1.00 92.19 190 ALA A O 1
ATOM 1522 N N . ALA A 1 191 ? -4.411 -2.758 12.678 1.00 92.88 191 ALA A N 1
ATOM 1523 C CA . ALA A 1 191 ? -3.569 -2.025 11.735 1.00 92.88 191 ALA A CA 1
ATOM 1524 C C . ALA A 1 191 ? -2.256 -2.774 11.421 1.00 92.88 191 ALA A C 1
ATOM 1526 O O . ALA A 1 191 ? -1.832 -2.856 10.266 1.00 92.88 191 ALA A O 1
ATOM 1527 N N . ALA A 1 192 ? -1.602 -3.361 12.427 1.00 90.75 192 ALA A N 1
ATOM 1528 C CA . ALA A 1 192 ? -0.373 -4.132 12.239 1.00 90.75 192 ALA A CA 1
ATOM 1529 C C . ALA A 1 192 ? -0.603 -5.402 11.401 1.00 90.75 192 ALA A C 1
ATOM 1531 O O . ALA A 1 192 ? 0.195 -5.704 10.513 1.00 90.75 192 ALA A O 1
ATOM 1532 N N . MET A 1 193 ? -1.701 -6.120 11.640 1.00 91.44 193 MET A N 1
ATOM 1533 C CA . MET A 1 193 ? -2.099 -7.276 10.837 1.00 91.44 193 MET A CA 1
ATOM 1534 C C . MET A 1 193 ? -2.312 -6.872 9.375 1.00 91.44 193 MET A C 1
ATOM 1536 O O . MET A 1 193 ? -1.669 -7.419 8.478 1.00 91.44 193 MET A O 1
ATOM 1540 N N . MET A 1 194 ? -3.119 -5.837 9.137 1.00 92.81 194 MET A N 1
ATOM 1541 C CA . MET A 1 194 ? -3.425 -5.391 7.780 1.00 92.81 194 MET A CA 1
ATOM 1542 C C . MET A 1 194 ? -2.205 -4.866 7.038 1.00 92.81 194 MET A C 1
ATOM 1544 O O . MET A 1 194 ? -2.040 -5.138 5.852 1.00 92.81 194 MET A O 1
ATOM 1548 N N . THR A 1 195 ? -1.297 -4.158 7.710 1.00 91.31 195 THR A N 1
ATOM 1549 C CA . THR A 1 195 ? -0.071 -3.686 7.050 1.00 91.31 195 THR A CA 1
ATOM 1550 C C . THR A 1 195 ? 0.842 -4.842 6.650 1.00 91.31 195 THR A C 1
ATOM 1552 O O . THR A 1 195 ? 1.540 -4.742 5.645 1.00 91.31 195 THR A O 1
ATOM 1555 N N . ARG A 1 196 ? 0.830 -5.971 7.365 1.00 89.19 196 ARG A N 1
ATOM 1556 C CA . ARG A 1 196 ? 1.607 -7.153 6.964 1.00 89.19 196 ARG A CA 1
ATOM 1557 C C . ARG A 1 196 ? 1.036 -7.842 5.730 1.00 89.19 196 ARG A C 1
ATOM 1559 O O . ARG A 1 196 ? 1.823 -8.266 4.885 1.00 89.19 196 ARG A O 1
ATOM 1566 N N . ASN A 1 197 ? -0.288 -7.870 5.610 1.00 88.69 197 ASN A N 1
ATOM 1567 C CA . ASN A 1 197 ? -0.998 -8.543 4.524 1.00 88.69 197 ASN A CA 1
ATOM 1568 C C . ASN A 1 197 ? -1.091 -7.683 3.260 1.00 88.69 197 ASN A C 1
ATOM 1570 O O . ASN A 1 197 ? -0.743 -8.127 2.168 1.00 88.69 197 ASN A O 1
ATOM 1574 N N . CYS A 1 198 ? -1.490 -6.418 3.407 1.00 88.38 198 CYS A N 1
ATOM 1575 C CA . CYS A 1 198 ? -1.591 -5.479 2.293 1.00 88.38 198 CYS A CA 1
ATOM 1576 C C . CYS A 1 198 ? -0.221 -5.068 1.757 1.00 88.38 198 CYS A C 1
ATOM 1578 O O . CYS A 1 198 ? -0.122 -4.645 0.606 1.00 88.38 198 CYS A O 1
ATOM 1580 N N . MET A 1 199 ? 0.825 -5.126 2.594 1.00 86.88 199 MET A N 1
ATOM 1581 C CA . MET A 1 199 ? 2.138 -4.574 2.269 1.00 86.88 199 MET A CA 1
ATOM 1582 C C . MET A 1 199 ? 3.328 -5.516 2.526 1.00 86.88 199 MET A C 1
ATOM 1584 O O . MET A 1 199 ? 4.304 -5.129 3.177 1.00 86.88 199 MET A O 1
ATOM 1588 N N . PRO A 1 200 ? 3.335 -6.730 1.943 1.00 81.44 200 PRO A N 1
ATOM 1589 C CA . PRO A 1 200 ? 4.253 -7.812 2.306 1.00 81.44 200 PRO A CA 1
ATOM 1590 C C . PRO A 1 200 ? 5.716 -7.588 1.898 1.00 81.44 200 PRO A C 1
ATOM 1592 O O . PRO A 1 200 ? 6.596 -8.305 2.380 1.00 81.44 200 PRO A O 1
ATOM 1595 N N . ARG A 1 201 ? 6.022 -6.587 1.062 1.00 78.25 201 ARG A N 1
ATOM 1596 C CA . ARG A 1 201 ? 7.407 -6.247 0.667 1.00 78.25 201 ARG A CA 1
ATOM 1597 C C . ARG A 1 201 ? 8.010 -5.074 1.430 1.00 78.25 201 ARG A C 1
ATOM 1599 O O . ARG A 1 201 ? 9.222 -4.893 1.381 1.00 78.25 201 ARG A O 1
ATOM 1606 N N . MET A 1 202 ? 7.181 -4.285 2.110 1.00 80.38 202 MET A N 1
ATOM 1607 C CA . MET A 1 202 ? 7.625 -3.080 2.809 1.00 80.38 202 MET A CA 1
ATOM 1608 C C . MET A 1 202 ? 8.463 -3.448 4.038 1.00 80.38 202 MET A C 1
ATOM 1610 O O . MET A 1 202 ? 8.240 -4.504 4.629 1.00 80.38 202 MET A O 1
ATOM 1614 N N . LEU A 1 203 ? 9.412 -2.611 4.452 1.00 80.12 203 LEU A N 1
ATOM 1615 C CA . LEU A 1 203 ? 10.174 -2.864 5.682 1.00 80.12 203 LEU A CA 1
ATOM 1616 C C . LEU A 1 203 ? 9.247 -2.874 6.907 1.00 80.12 203 LEU A C 1
ATOM 1618 O O . LEU A 1 203 ? 8.297 -2.092 6.963 1.00 80.12 203 LEU A O 1
ATOM 1622 N N . GLU A 1 204 ? 9.532 -3.717 7.906 1.00 80.44 204 GLU A N 1
ATOM 1623 C CA . GLU A 1 204 ? 8.675 -3.843 9.097 1.00 80.44 204 GLU A CA 1
ATOM 1624 C C . GLU A 1 204 ? 8.541 -2.491 9.805 1.00 80.44 204 GLU A C 1
ATOM 1626 O O . GLU A 1 204 ? 7.438 -2.060 10.127 1.00 80.44 204 GLU A O 1
ATOM 1631 N N . ARG A 1 205 ? 9.635 -1.729 9.937 1.00 80.25 205 ARG A N 1
ATOM 1632 C CA . ARG A 1 205 ? 9.582 -0.363 10.479 1.00 80.25 205 ARG A CA 1
ATOM 1633 C C . ARG A 1 205 ? 8.596 0.554 9.743 1.00 80.25 205 ARG A C 1
ATOM 1635 O O . ARG A 1 205 ? 7.918 1.356 10.384 1.00 80.25 205 ARG A O 1
ATOM 1642 N N . GLU A 1 206 ? 8.556 0.491 8.416 1.00 82.62 206 GLU A N 1
ATOM 1643 C CA . GLU A 1 206 ? 7.681 1.341 7.599 1.00 82.62 206 GLU A CA 1
ATOM 1644 C C . GLU A 1 206 ? 6.219 0.898 7.722 1.00 82.62 206 GLU A C 1
ATOM 1646 O O . GLU A 1 206 ? 5.342 1.748 7.882 1.00 82.62 206 GLU A O 1
ATOM 1651 N N . ARG A 1 207 ? 5.967 -0.418 7.773 1.00 86.69 207 ARG A N 1
ATOM 1652 C CA . ARG A 1 207 ? 4.638 -0.970 8.075 1.00 86.69 207 ARG A CA 1
ATOM 1653 C C . ARG A 1 207 ? 4.145 -0.524 9.440 1.00 86.69 207 ARG A C 1
ATOM 1655 O O . ARG A 1 207 ? 3.014 -0.079 9.555 1.00 86.69 207 ARG A O 1
ATOM 1662 N N . LEU A 1 208 ? 4.995 -0.573 10.462 1.00 85.81 208 LEU A N 1
ATOM 1663 C CA . LEU A 1 208 ? 4.628 -0.163 11.817 1.00 85.81 208 LEU A CA 1
ATOM 1664 C C . LEU A 1 208 ? 4.389 1.342 11.927 1.00 85.81 208 LEU A C 1
ATOM 1666 O O . LEU A 1 208 ? 3.472 1.768 12.630 1.00 85.81 208 LEU A O 1
ATOM 1670 N N . ALA A 1 209 ? 5.165 2.155 11.207 1.00 86.31 209 ALA A N 1
ATOM 1671 C CA . ALA A 1 209 ? 4.906 3.587 11.105 1.00 86.31 209 ALA A CA 1
ATOM 1672 C C . ALA A 1 209 ? 3.541 3.856 10.448 1.00 86.31 209 ALA A C 1
ATOM 1674 O O . ALA A 1 209 ? 2.757 4.643 10.979 1.00 86.31 209 ALA A O 1
ATOM 1675 N N . CYS A 1 210 ? 3.228 3.155 9.353 1.00 88.50 210 CYS A N 1
ATOM 1676 C CA . CYS A 1 210 ? 1.912 3.193 8.716 1.00 88.50 210 CYS A CA 1
ATOM 1677 C C . CYS A 1 210 ? 0.802 2.746 9.677 1.00 88.50 210 CYS A C 1
ATOM 1679 O O . CYS A 1 210 ? -0.187 3.456 9.835 1.00 88.50 210 CYS A O 1
ATOM 1681 N N . ALA A 1 211 ? 0.970 1.602 10.344 1.00 90.25 211 ALA A N 1
ATOM 1682 C CA . ALA A 1 211 ? -0.008 1.045 11.271 1.00 90.25 211 ALA A CA 1
ATOM 1683 C C . ALA A 1 211 ? -0.313 2.026 12.406 1.00 90.25 211 ALA A C 1
ATOM 1685 O O . ALA A 1 211 ? -1.473 2.258 12.715 1.00 90.25 211 ALA A O 1
ATOM 1686 N N . THR A 1 212 ? 0.715 2.673 12.961 1.00 89.94 212 THR A N 1
ATOM 1687 C CA . THR A 1 212 ? 0.551 3.680 14.021 1.00 89.94 212 THR A CA 1
ATOM 1688 C C . THR A 1 212 ? -0.233 4.897 13.523 1.00 89.94 212 THR A C 1
ATOM 1690 O O . THR A 1 212 ? -1.133 5.374 14.210 1.00 89.94 212 THR A O 1
ATOM 1693 N N . GLN A 1 213 ? 0.076 5.393 12.319 1.00 89.75 213 GLN A N 1
ATOM 1694 C CA . GLN A 1 213 ? -0.647 6.519 11.717 1.00 89.75 213 GLN A CA 1
ATOM 1695 C C . GLN A 1 213 ? -2.111 6.167 11.431 1.00 89.75 213 GLN A C 1
ATOM 1697 O O . GLN A 1 213 ? -2.998 6.960 11.737 1.00 89.75 213 GLN A O 1
ATOM 1702 N N . CYS A 1 214 ? -2.368 4.982 10.873 1.00 92.44 214 CYS A N 1
ATOM 1703 C CA . CYS A 1 214 ? -3.720 4.521 10.564 1.00 92.44 214 CYS A CA 1
ATOM 1704 C C . CYS A 1 214 ? -4.527 4.254 11.838 1.00 92.44 214 CYS A C 1
ATOM 1706 O O . CYS A 1 214 ? -5.674 4.671 11.908 1.00 92.44 214 CYS A O 1
ATOM 1708 N N . ALA A 1 215 ? -3.925 3.641 12.861 1.00 91.69 215 ALA A N 1
ATOM 1709 C CA . ALA A 1 215 ? -4.563 3.402 14.153 1.00 91.69 215 ALA A CA 1
ATOM 1710 C C . ALA A 1 215 ? -4.970 4.714 14.838 1.00 91.69 215 ALA A C 1
ATOM 1712 O O . ALA A 1 215 ? -6.104 4.858 15.287 1.00 91.69 215 ALA A O 1
ATOM 1713 N N . TRP A 1 216 ? -4.072 5.703 14.862 1.00 91.06 216 TRP A N 1
ATOM 1714 C CA . TRP A 1 216 ? -4.378 7.018 15.425 1.00 91.06 216 TRP A CA 1
ATOM 1715 C C . TRP A 1 216 ? -5.515 7.717 14.667 1.00 91.06 216 TRP A C 1
ATOM 1717 O O . TRP A 1 216 ? -6.455 8.214 15.287 1.00 91.06 216 TRP A O 1
ATOM 1727 N N . LEU A 1 217 ? -5.474 7.700 13.330 1.00 92.00 217 LEU A N 1
ATOM 1728 C CA . LEU A 1 217 ? -6.541 8.260 12.496 1.00 92.00 217 LEU A CA 1
ATOM 1729 C C . LEU A 1 217 ? -7.870 7.521 12.664 1.00 92.00 217 LEU A C 1
ATOM 1731 O O . LEU A 1 217 ? -8.916 8.160 12.624 1.00 92.00 217 LEU A O 1
ATOM 1735 N N . ALA A 1 218 ? -7.842 6.206 12.871 1.00 91.44 218 ALA A N 1
ATOM 1736 C CA . ALA A 1 218 ? -9.039 5.406 13.086 1.00 91.44 218 ALA A CA 1
ATOM 1737 C C . ALA A 1 218 ? -9.738 5.784 14.394 1.00 91.44 218 ALA A C 1
ATOM 1739 O O . ALA A 1 218 ? -10.943 6.011 14.404 1.00 91.44 218 ALA A O 1
ATOM 1740 N N . VAL A 1 219 ? -8.985 5.936 15.486 1.00 89.94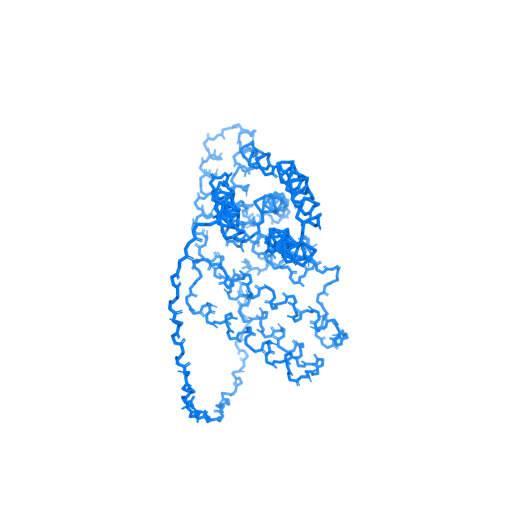 219 VAL A N 1
ATOM 1741 C CA . VAL A 1 219 ? -9.551 6.375 16.772 1.00 89.94 219 VAL A CA 1
ATOM 1742 C C . VAL A 1 219 ? -10.176 7.767 16.645 1.00 89.94 219 VAL A C 1
ATOM 1744 O O . VAL A 1 219 ? -11.295 7.984 17.106 1.00 89.94 219 VAL A O 1
ATOM 1747 N N . GLN A 1 220 ? -9.496 8.701 15.974 1.00 89.31 220 GLN A N 1
ATOM 1748 C CA . GLN A 1 220 ? -10.033 10.049 15.763 1.00 89.31 220 GLN A CA 1
ATOM 1749 C C . GLN A 1 220 ? -11.257 10.072 14.846 1.00 89.31 220 GLN A C 1
ATOM 1751 O O . GLN A 1 220 ? -12.240 10.746 15.149 1.00 89.31 220 GLN A O 1
ATOM 1756 N N . GLY A 1 221 ? -11.210 9.336 13.737 1.00 85.94 221 GLY A N 1
ATOM 1757 C CA . GLY A 1 221 ? -12.306 9.263 12.778 1.00 85.94 221 GLY A CA 1
ATOM 1758 C C . GLY A 1 221 ? -13.547 8.604 13.375 1.00 85.94 221 GLY A C 1
ATOM 1759 O O . GLY A 1 221 ? -14.650 9.119 13.201 1.00 85.94 221 GLY A O 1
ATOM 1760 N N . ALA A 1 222 ? -13.374 7.529 14.148 1.00 87.19 222 ALA A N 1
ATOM 1761 C CA . ALA A 1 222 ? -14.471 6.866 14.848 1.00 87.19 222 ALA A CA 1
ATOM 1762 C C . ALA A 1 222 ? -15.127 7.793 15.883 1.00 87.19 222 ALA A C 1
ATOM 1764 O O . ALA A 1 222 ? -16.353 7.871 15.936 1.00 87.19 222 ALA A O 1
ATOM 1765 N N . ALA A 1 223 ? -14.331 8.562 16.636 1.00 84.81 223 ALA A N 1
ATOM 1766 C CA . ALA A 1 223 ? -14.850 9.542 17.592 1.00 84.81 223 ALA A CA 1
ATOM 1767 C C . ALA A 1 223 ? -15.661 10.668 16.922 1.00 84.81 223 ALA A C 1
ATOM 1769 O O . ALA A 1 223 ? -16.616 11.167 17.509 1.00 84.81 223 ALA A O 1
ATOM 1770 N N . GLN A 1 224 ? -15.301 11.064 15.697 1.00 83.25 224 GLN A N 1
ATOM 1771 C CA . GLN A 1 224 ? -16.010 12.109 14.950 1.00 83.25 224 GLN A CA 1
ATOM 1772 C C . GLN A 1 224 ? -17.277 11.602 14.256 1.00 83.25 224 GLN A C 1
ATOM 1774 O O . GLN A 1 224 ? -18.248 12.345 14.147 1.00 83.25 224 GLN A O 1
ATOM 1779 N N . GLN A 1 225 ? -17.269 10.365 13.756 1.00 78.56 225 GLN A N 1
ATOM 1780 C CA . GLN A 1 225 ? -18.385 9.836 12.972 1.00 78.56 225 GLN A CA 1
ATOM 1781 C C . GLN A 1 225 ? -19.407 9.050 13.788 1.00 78.56 225 GLN A C 1
ATOM 1783 O O . GLN A 1 225 ? -20.563 8.975 13.380 1.00 78.56 225 GLN A O 1
ATOM 1788 N N . GLY A 1 226 ? -18.999 8.427 14.898 1.00 72.38 226 GLY A N 1
ATOM 1789 C CA . GLY A 1 226 ? -19.875 7.683 15.812 1.00 72.38 226 GLY A CA 1
ATOM 1790 C C . GLY A 1 226 ? -20.572 6.445 15.227 1.00 72.38 226 GLY A C 1
ATOM 1791 O O . GLY A 1 226 ? -21.343 5.804 15.931 1.00 72.38 226 GLY A O 1
ATOM 1792 N N . ARG A 1 227 ? -20.332 6.106 13.952 1.00 76.56 227 ARG A N 1
ATOM 1793 C CA . ARG A 1 227 ? -21.030 5.034 13.213 1.00 76.56 227 ARG A CA 1
ATOM 1794 C C . ARG A 1 227 ? -20.188 3.783 12.960 1.00 76.56 227 ARG A C 1
ATOM 1796 O O . ARG A 1 227 ? -20.734 2.780 12.520 1.00 76.56 227 ARG A O 1
ATOM 1803 N N . VAL A 1 228 ? -18.875 3.848 13.180 1.00 83.00 228 VAL A N 1
ATOM 1804 C CA . VAL A 1 228 ? -17.921 2.810 12.758 1.00 83.00 228 VAL A CA 1
ATOM 1805 C C . VAL A 1 228 ? -16.998 2.466 13.914 1.00 83.00 228 VAL A C 1
ATOM 1807 O O . VAL A 1 228 ? -16.485 3.373 14.576 1.00 83.00 228 VAL A O 1
ATOM 1810 N N . SER A 1 229 ? -16.754 1.171 14.134 1.00 87.44 229 SER A N 1
ATOM 1811 C CA . SER A 1 229 ? -15.755 0.733 15.104 1.00 87.44 229 SER A CA 1
ATOM 1812 C C . SER A 1 229 ? -14.369 1.253 14.698 1.00 87.44 229 SER A C 1
ATOM 1814 O O . SER A 1 229 ? -13.978 1.137 13.532 1.00 87.44 229 SER A O 1
ATOM 1816 N N . PRO A 1 230 ? -13.574 1.802 15.632 1.00 89.88 230 PRO A N 1
ATOM 1817 C CA . PRO A 1 230 ? -12.194 2.200 15.348 1.00 89.88 230 PRO A CA 1
ATOM 1818 C C . PRO A 1 230 ? -11.321 1.023 14.880 1.00 89.88 230 PRO A C 1
ATOM 1820 O O . PRO A 1 230 ? -10.313 1.248 14.212 1.00 89.88 230 PRO A O 1
ATOM 1823 N N . VAL A 1 231 ? -11.694 -0.222 15.199 1.00 90.38 231 VAL A N 1
ATOM 1824 C CA . VAL A 1 231 ? -10.988 -1.429 14.742 1.00 90.38 231 VAL A CA 1
ATOM 1825 C C . VAL A 1 231 ? -11.212 -1.645 13.239 1.00 90.38 231 VAL A C 1
ATOM 1827 O O . VAL A 1 231 ? -10.239 -1.743 12.489 1.00 90.38 231 VAL A O 1
ATOM 1830 N N . ASP A 1 232 ? -12.466 -1.597 12.782 1.00 89.81 232 ASP A N 1
ATOM 1831 C CA . ASP A 1 232 ? -12.822 -1.703 11.357 1.00 89.81 232 ASP A CA 1
ATOM 1832 C C . ASP A 1 232 ? -12.253 -0.531 10.549 1.00 89.81 232 ASP A C 1
ATOM 1834 O O . ASP A 1 232 ? -11.735 -0.684 9.441 1.00 89.81 232 ASP A O 1
ATOM 1838 N N . LEU A 1 233 ? -12.291 0.674 11.122 1.00 91.38 233 LEU A N 1
ATOM 1839 C CA . LEU A 1 233 ? -11.777 1.860 10.452 1.00 91.38 233 LEU A CA 1
ATOM 1840 C C . LEU A 1 233 ? -10.254 1.793 10.249 1.00 91.38 233 LEU A C 1
ATOM 1842 O O . LEU A 1 233 ? -9.746 2.262 9.227 1.00 91.38 233 LEU A O 1
ATOM 1846 N N . ALA A 1 234 ? -9.517 1.176 11.178 1.00 92.88 234 ALA A N 1
ATOM 1847 C CA . ALA A 1 234 ? -8.082 0.957 11.025 1.00 92.88 234 ALA A CA 1
ATOM 1848 C C . ALA A 1 234 ? -7.766 0.030 9.845 1.00 92.88 234 ALA A C 1
ATOM 1850 O O . ALA A 1 234 ? -6.829 0.305 9.091 1.00 92.88 234 ALA A O 1
ATOM 1851 N N . GLU A 1 235 ? -8.566 -1.017 9.644 1.00 92.62 235 GLU A N 1
ATOM 1852 C CA . GLU A 1 235 ? -8.455 -1.905 8.487 1.00 92.62 235 GLU A CA 1
ATOM 1853 C C . GLU A 1 235 ? -8.617 -1.125 7.174 1.00 92.62 235 GLU A C 1
ATOM 1855 O O . GLU A 1 235 ? -7.736 -1.139 6.305 1.00 92.62 235 GLU A O 1
ATOM 1860 N N . MET A 1 236 ? -9.712 -0.373 7.055 1.00 92.19 236 MET A N 1
ATOM 1861 C CA . MET A 1 236 ? -10.041 0.380 5.843 1.00 92.19 236 MET A CA 1
ATOM 1862 C C . MET A 1 236 ? -8.983 1.430 5.510 1.00 92.19 236 MET A C 1
ATOM 1864 O O . MET A 1 236 ? -8.600 1.579 4.344 1.00 92.19 236 MET A O 1
ATOM 1868 N N . LEU A 1 237 ? -8.475 2.128 6.530 1.00 93.94 237 LEU A N 1
ATOM 1869 C CA . LEU A 1 237 ? -7.414 3.116 6.369 1.00 93.94 237 LEU A CA 1
ATOM 1870 C C . LEU A 1 237 ? -6.114 2.477 5.882 1.00 93.94 237 LEU A C 1
ATOM 1872 O O . LEU A 1 237 ? -5.463 3.054 5.015 1.00 93.94 237 LEU A O 1
ATOM 1876 N N . VAL A 1 238 ? -5.752 1.284 6.364 1.00 94.00 238 VAL A N 1
ATOM 1877 C CA . VAL A 1 238 ? -4.565 0.568 5.869 1.00 94.00 238 VAL A CA 1
ATOM 1878 C C . VAL A 1 238 ? -4.747 0.121 4.417 1.00 94.00 238 VAL A C 1
ATOM 1880 O O . VAL A 1 238 ? -3.810 0.239 3.622 1.00 94.00 238 VAL A O 1
ATOM 1883 N N . ILE A 1 239 ? -5.941 -0.341 4.033 1.00 92.94 239 ILE A N 1
ATOM 1884 C CA . ILE A 1 239 ? -6.239 -0.689 2.635 1.00 92.94 239 ILE A CA 1
ATOM 1885 C C . ILE A 1 239 ? -6.092 0.545 1.735 1.00 92.94 239 ILE A C 1
ATOM 1887 O O . ILE A 1 239 ? -5.481 0.449 0.669 1.00 92.94 239 ILE A O 1
ATOM 1891 N N . GLU A 1 240 ? -6.605 1.710 2.141 1.00 91.94 240 GLU A N 1
ATOM 1892 C CA . GLU A 1 240 ? -6.414 2.948 1.372 1.00 91.94 240 GLU A CA 1
ATOM 1893 C C . GLU A 1 240 ? -4.965 3.427 1.374 1.00 91.94 240 GLU A C 1
ATOM 1895 O O . GLU A 1 240 ? -4.458 3.878 0.346 1.00 91.94 240 GLU A O 1
ATOM 1900 N N . TRP A 1 241 ? -4.258 3.264 2.490 1.00 91.44 241 TRP A N 1
ATOM 1901 C CA . TRP A 1 241 ? -2.841 3.584 2.572 1.00 91.44 241 TRP A CA 1
ATOM 1902 C C . TRP A 1 241 ? -2.017 2.704 1.627 1.00 91.44 241 TRP A C 1
ATOM 1904 O O . TRP A 1 241 ? -1.055 3.193 1.045 1.00 91.44 241 TRP A O 1
ATOM 1914 N N . SER A 1 242 ? -2.387 1.443 1.394 1.00 89.62 242 SER A N 1
ATOM 1915 C CA . SER A 1 242 ? -1.644 0.558 0.479 1.00 89.62 242 SER A CA 1
ATOM 1916 C C . SER A 1 242 ? -1.529 1.100 -0.957 1.00 89.62 242 SER A C 1
ATOM 1918 O O . SER A 1 242 ? -0.620 0.717 -1.693 1.00 89.62 242 SER A O 1
ATOM 1920 N N . ASP A 1 243 ? -2.401 2.034 -1.347 1.00 89.62 243 ASP A N 1
ATOM 1921 C CA . ASP A 1 243 ? -2.313 2.746 -2.614 1.00 89.62 243 ASP A CA 1
ATOM 1922 C C . ASP A 1 243 ? -1.337 3.925 -2.520 1.00 89.62 243 ASP A C 1
ATOM 1924 O O . ASP A 1 243 ? -1.601 4.974 -1.924 1.00 89.62 243 ASP A O 1
ATOM 1928 N N . PHE A 1 244 ? -0.170 3.746 -3.128 1.00 86.81 244 PHE A N 1
ATOM 1929 C CA . PHE A 1 244 ? 0.897 4.745 -3.172 1.00 86.81 244 PHE A CA 1
ATOM 1930 C C . PHE A 1 244 ? 0.908 5.574 -4.464 1.00 86.81 244 PHE A C 1
ATOM 1932 O O . PHE A 1 244 ? 1.840 6.352 -4.690 1.00 86.81 244 PHE A O 1
ATOM 1939 N N . THR A 1 245 ? -0.114 5.440 -5.317 1.00 87.94 245 THR A N 1
ATOM 1940 C CA . THR A 1 245 ? -0.235 6.241 -6.549 1.00 87.94 245 THR A CA 1
ATOM 1941 C C . THR A 1 245 ? -0.695 7.674 -6.281 1.00 87.94 245 THR A C 1
ATOM 1943 O O . THR A 1 245 ? -0.627 8.530 -7.167 1.00 87.94 245 THR A O 1
ATOM 1946 N N . GLU A 1 246 ? -1.108 7.958 -5.047 1.00 87.06 246 GLU A N 1
ATOM 1947 C CA . GLU A 1 246 ? -1.603 9.252 -4.595 1.00 87.06 246 GLU A CA 1
ATOM 1948 C C . GLU A 1 246 ? -0.867 9.748 -3.339 1.00 87.06 246 GLU A C 1
ATOM 1950 O O . GLU A 1 246 ? -0.329 8.949 -2.554 1.00 87.06 246 GLU A O 1
ATOM 1955 N N . PRO A 1 247 ? -0.812 11.080 -3.138 1.00 89.31 247 PRO A N 1
ATOM 1956 C CA . PRO A 1 247 ? -0.327 11.653 -1.891 1.00 89.31 247 PRO A CA 1
ATOM 1957 C C . PRO A 1 247 ? -1.169 11.143 -0.721 1.00 89.31 247 PRO A C 1
ATOM 1959 O O . PRO A 1 247 ? -2.384 10.988 -0.834 1.00 89.31 247 PRO A O 1
ATOM 1962 N N . TRP A 1 248 ? -0.527 10.915 0.424 1.00 89.06 248 TRP A N 1
ATOM 1963 C CA . TRP A 1 248 ? -1.256 10.564 1.637 1.00 89.06 248 TRP A CA 1
ATOM 1964 C C . TRP A 1 248 ? -2.025 11.786 2.141 1.00 89.06 248 TRP A C 1
ATOM 1966 O O . TRP A 1 248 ? -1.422 12.767 2.574 1.00 89.06 248 TRP A O 1
ATOM 1976 N N . GLN A 1 249 ? -3.352 11.723 2.057 1.00 89.25 249 GLN A N 1
ATOM 1977 C CA . GLN A 1 249 ? -4.259 12.772 2.512 1.00 89.25 249 GLN A CA 1
ATOM 1978 C C . GLN A 1 249 ? -5.247 12.166 3.516 1.00 89.25 249 GLN A C 1
ATOM 1980 O O . GLN A 1 249 ? -6.262 11.609 3.097 1.00 89.25 249 GLN A O 1
ATOM 1985 N N . PRO A 1 250 ? -4.964 12.256 4.832 1.00 87.12 250 PRO A N 1
ATOM 1986 C CA . PRO A 1 250 ? -5.738 11.583 5.876 1.00 87.12 250 PRO A CA 1
ATOM 1987 C C . PRO A 1 250 ? -7.246 11.828 5.801 1.00 87.12 250 PRO A C 1
ATOM 1989 O O . PRO A 1 250 ? -8.024 10.887 5.897 1.00 87.12 250 PRO A O 1
ATOM 1992 N N . ALA A 1 251 ? -7.657 13.077 5.559 1.00 87.25 251 ALA A N 1
ATOM 1993 C CA . ALA A 1 251 ? -9.067 13.443 5.461 1.00 87.25 251 ALA A CA 1
ATOM 1994 C C . ALA A 1 251 ? -9.767 12.766 4.269 1.00 87.25 251 ALA A C 1
ATOM 1996 O O . ALA A 1 251 ? -10.873 12.253 4.410 1.00 87.25 251 ALA A O 1
ATOM 1997 N N . GLN A 1 252 ? -9.109 12.707 3.105 1.00 88.25 252 GLN A N 1
ATOM 1998 C CA . GLN A 1 252 ? -9.661 12.017 1.936 1.00 88.25 252 GLN A CA 1
ATOM 1999 C C . GLN A 1 252 ? -9.658 10.499 2.117 1.00 88.25 252 GLN A C 1
ATOM 2001 O O . GLN A 1 252 ? -10.603 9.839 1.699 1.00 88.25 252 GLN A O 1
ATOM 2006 N N . ALA A 1 253 ? -8.617 9.941 2.739 1.00 87.50 253 ALA A N 1
ATOM 2007 C CA . ALA A 1 253 ? -8.550 8.516 3.041 1.00 87.50 253 ALA A CA 1
ATOM 2008 C C . ALA A 1 253 ? -9.678 8.101 3.996 1.00 87.50 253 ALA A C 1
ATOM 2010 O O . ALA A 1 253 ? -10.339 7.097 3.747 1.00 87.50 253 ALA A O 1
ATOM 2011 N N . LEU A 1 254 ? -9.947 8.910 5.027 1.00 88.69 254 LEU A N 1
ATOM 2012 C CA . LEU A 1 254 ? -11.070 8.712 5.939 1.00 88.69 254 LEU A CA 1
ATOM 2013 C C . LEU A 1 254 ? -12.411 8.789 5.198 1.00 88.69 254 LEU A C 1
ATOM 2015 O O . LEU A 1 254 ? -13.232 7.890 5.339 1.00 88.69 254 LEU A O 1
ATOM 2019 N N . ALA A 1 255 ? -12.610 9.806 4.354 1.00 87.06 255 ALA A N 1
ATOM 2020 C CA . ALA A 1 255 ? -13.830 9.939 3.557 1.00 87.06 255 ALA A CA 1
ATOM 2021 C C . ALA A 1 255 ? -14.057 8.732 2.626 1.00 87.06 255 ALA A C 1
ATOM 2023 O O . ALA A 1 255 ? -15.168 8.218 2.550 1.00 87.06 255 ALA A O 1
ATOM 2024 N N . ARG A 1 256 ? -13.007 8.233 1.958 1.00 86.88 256 ARG A N 1
ATOM 2025 C CA . ARG A 1 256 ? -13.092 7.041 1.095 1.00 86.88 256 ARG A CA 1
ATOM 2026 C C . ARG A 1 256 ? -13.347 5.762 1.884 1.00 86.88 256 ARG A C 1
ATOM 2028 O O . ARG A 1 256 ? -14.125 4.932 1.432 1.00 86.88 256 ARG A O 1
ATOM 2035 N N . ALA A 1 257 ? -12.705 5.603 3.041 1.00 85.75 257 ALA A N 1
ATOM 2036 C CA . ALA A 1 257 ? -12.929 4.465 3.927 1.00 85.75 257 ALA A CA 1
ATOM 2037 C C . ALA A 1 257 ? -14.397 4.398 4.367 1.00 85.75 257 ALA A C 1
ATOM 2039 O O . ALA A 1 257 ? -15.025 3.351 4.266 1.00 85.75 257 ALA A O 1
ATOM 2040 N N . VAL A 1 258 ? -14.960 5.538 4.758 1.00 84.19 258 VAL A N 1
ATOM 2041 C CA . VAL A 1 258 ? -16.350 5.653 5.213 1.00 84.19 258 VAL A CA 1
ATOM 2042 C C . VAL A 1 258 ? -17.337 5.472 4.065 1.00 84.19 258 VAL A C 1
ATOM 2044 O O . VAL A 1 258 ? -18.324 4.765 4.223 1.00 84.19 258 VAL A O 1
ATOM 2047 N N . ALA A 1 259 ? -17.047 6.011 2.880 1.00 83.44 259 ALA A N 1
ATOM 2048 C CA . ALA A 1 259 ? -17.888 5.816 1.698 1.00 83.44 259 ALA A CA 1
ATOM 2049 C C . ALA A 1 259 ? -18.020 4.338 1.278 1.00 83.44 259 ALA A C 1
ATOM 2051 O O . ALA A 1 259 ? -18.959 3.986 0.575 1.00 83.44 259 ALA A O 1
ATOM 2052 N N . ARG A 1 260 ? -17.106 3.449 1.700 1.00 74.88 260 ARG A N 1
ATOM 2053 C CA . ARG A 1 260 ? -17.247 1.996 1.475 1.00 74.88 260 ARG A CA 1
ATOM 2054 C C . ARG A 1 260 ? -18.284 1.337 2.383 1.00 74.88 260 ARG A C 1
ATOM 2056 O O . ARG A 1 260 ? -18.708 0.226 2.082 1.00 74.88 260 ARG A O 1
ATOM 2063 N N . LEU A 1 261 ? -18.617 1.974 3.503 1.00 72.44 261 LEU A N 1
ATOM 2064 C CA . LEU A 1 261 ? -19.594 1.484 4.473 1.00 72.44 261 LEU A CA 1
ATOM 2065 C C . LEU A 1 261 ? -21.013 1.928 4.145 1.00 72.44 261 LEU A C 1
ATOM 2067 O O . LEU A 1 261 ? -21.959 1.269 4.568 1.00 72.44 261 LEU A O 1
ATOM 2071 N N . GLU A 1 262 ? -21.169 3.031 3.411 1.00 62.41 262 GLU A N 1
ATOM 2072 C CA . GLU A 1 262 ? -22.480 3.436 2.927 1.00 62.41 262 GLU A CA 1
ATOM 2073 C C . GLU A 1 262 ? -22.985 2.362 1.952 1.00 62.41 262 GLU A C 1
ATOM 2075 O O . GLU A 1 262 ? -22.315 2.082 0.951 1.00 62.41 262 GLU A O 1
ATOM 2080 N N . PRO A 1 263 ? -24.126 1.702 2.237 1.00 48.16 263 PRO A N 1
ATOM 2081 C CA . PRO A 1 263 ? -24.737 0.826 1.255 1.00 48.16 263 PRO A CA 1
ATOM 2082 C C . PRO A 1 263 ? -24.980 1.665 0.005 1.00 48.16 263 PRO A C 1
ATOM 2084 O O . PRO A 1 263 ? -25.465 2.791 0.112 1.00 48.16 263 PRO A O 1
ATOM 2087 N N . ALA A 1 264 ? -24.606 1.138 -1.162 1.00 42.47 264 ALA A N 1
ATOM 2088 C CA . ALA A 1 264 ? -24.931 1.761 -2.432 1.00 42.47 264 ALA A CA 1
ATOM 2089 C C . ALA A 1 264 ? -26.450 1.940 -2.474 1.00 42.47 264 ALA A C 1
ATOM 2091 O O . ALA A 1 264 ? -27.184 0.980 -2.690 1.00 42.47 264 ALA A O 1
ATOM 2092 N N . THR A 1 265 ? -26.918 3.148 -2.176 1.00 34.41 265 THR A N 1
ATOM 2093 C CA . THR A 1 265 ? -28.317 3.517 -2.299 1.00 34.41 265 THR A CA 1
ATOM 2094 C C . THR A 1 265 ? -28.691 3.222 -3.738 1.00 34.41 265 THR A C 1
ATOM 2096 O O . THR A 1 265 ? -28.038 3.751 -4.642 1.00 34.41 265 THR A O 1
ATOM 2099 N N . ASP A 1 266 ? -29.672 2.336 -3.924 1.00 37.25 266 ASP A N 1
ATOM 2100 C CA . ASP A 1 266 ? -30.226 1.913 -5.206 1.00 37.25 266 ASP A CA 1
ATOM 2101 C C . ASP A 1 266 ? -30.227 3.067 -6.209 1.00 37.25 266 ASP A C 1
ATOM 2103 O O . ASP A 1 266 ? -31.099 3.935 -6.218 1.00 37.25 266 ASP A O 1
ATOM 2107 N N . THR A 1 267 ? -29.201 3.091 -7.054 1.00 32.75 267 THR A N 1
ATOM 2108 C CA . THR A 1 267 ? -29.177 3.917 -8.248 1.00 32.75 267 THR A CA 1
ATOM 2109 C C . THR A 1 267 ? -29.353 2.935 -9.385 1.00 32.75 267 THR A C 1
ATOM 2111 O O . THR A 1 267 ? -28.422 2.246 -9.792 1.00 32.75 267 THR A O 1
ATOM 2114 N N . THR A 1 268 ? -30.618 2.814 -9.778 1.00 32.66 268 THR A N 1
ATOM 2115 C CA . THR A 1 268 ? -31.160 2.348 -11.054 1.00 32.66 268 THR A CA 1
ATOM 2116 C C . THR A 1 268 ? -30.095 1.918 -12.072 1.00 32.66 268 THR A C 1
ATOM 2118 O O . THR A 1 268 ? -29.271 2.753 -12.457 1.00 32.66 268 THR A O 1
ATOM 2121 N N . PRO A 1 269 ? -30.110 0.667 -12.575 1.00 34.66 269 PRO A N 1
ATOM 2122 C CA . PRO A 1 269 ? -29.170 0.256 -13.608 1.00 34.66 269 PRO A CA 1
ATOM 2123 C C . PRO A 1 269 ? -29.389 1.117 -14.858 1.00 34.66 269 PRO A C 1
ATOM 2125 O O . PRO A 1 269 ? -30.430 1.049 -15.512 1.00 34.66 269 PRO A O 1
ATOM 2128 N N . ALA A 1 270 ? -28.405 1.958 -15.176 1.00 34.53 270 ALA A N 1
ATOM 2129 C CA . ALA A 1 270 ? -28.314 2.601 -16.477 1.00 34.53 270 ALA A CA 1
ATOM 2130 C C . ALA A 1 270 ? -28.083 1.515 -17.552 1.00 34.53 270 ALA A C 1
ATOM 2132 O O . ALA A 1 270 ? -27.383 0.535 -17.280 1.00 34.53 270 ALA A O 1
ATOM 2133 N N . PRO A 1 271 ? -28.680 1.659 -18.748 1.00 41.62 271 PRO A N 1
ATOM 2134 C CA . PRO A 1 271 ? -28.807 0.580 -19.721 1.00 41.62 271 PRO A CA 1
ATOM 2135 C C . PRO A 1 271 ? -27.449 0.079 -20.217 1.00 41.62 271 PRO A C 1
ATOM 2137 O O . PRO A 1 271 ? -26.531 0.860 -20.475 1.00 41.62 271 PRO A O 1
ATOM 2140 N N . GLU A 1 272 ? -27.357 -1.244 -20.360 1.00 32.69 272 GLU A N 1
ATOM 2141 C CA . GLU A 1 272 ? -26.208 -1.969 -20.899 1.00 32.69 272 GLU A CA 1
ATOM 2142 C C . GLU A 1 272 ? -25.735 -1.363 -22.234 1.00 32.69 272 GLU A C 1
ATOM 2144 O O . GLU A 1 272 ? -26.504 -1.327 -23.201 1.00 32.69 272 GLU A O 1
ATOM 2149 N N . PRO A 1 273 ? -24.471 -0.918 -22.359 1.00 41.38 273 PRO A N 1
ATOM 2150 C CA . PRO A 1 273 ? -23.895 -0.684 -23.670 1.00 41.38 273 PRO A CA 1
ATOM 2151 C C . PRO A 1 273 ? -23.598 -2.035 -24.331 1.00 41.38 273 PRO A C 1
ATOM 2153 O O . PRO A 1 273 ? -22.882 -2.875 -23.784 1.00 41.38 273 PRO A O 1
ATOM 2156 N N . ALA A 1 274 ? -24.169 -2.216 -25.522 1.00 35.94 274 ALA A N 1
ATOM 2157 C CA . ALA A 1 274 ? -24.071 -3.401 -26.361 1.00 35.94 274 ALA A CA 1
ATOM 2158 C C . ALA A 1 274 ? -22.659 -4.012 -26.404 1.00 35.94 274 ALA A C 1
ATOM 2160 O O . ALA A 1 274 ? -21.662 -3.342 -26.685 1.00 35.94 274 ALA A O 1
ATOM 2161 N N . VAL A 1 275 ? -22.606 -5.325 -26.178 1.00 40.03 275 VAL A N 1
ATOM 2162 C CA . VAL A 1 275 ? -21.421 -6.167 -26.339 1.00 40.03 275 VAL A CA 1
ATOM 2163 C C . VAL A 1 275 ? -20.971 -6.125 -27.802 1.00 40.03 275 VAL A C 1
ATOM 2165 O O . VAL A 1 275 ? -21.489 -6.839 -28.658 1.00 40.03 275 VAL A O 1
ATOM 2168 N N . VAL A 1 276 ? -19.974 -5.293 -28.096 1.00 39.94 276 VAL A N 1
ATOM 2169 C CA . VAL A 1 276 ? -19.205 -5.376 -29.340 1.00 39.94 276 VAL A CA 1
ATOM 2170 C C . VAL A 1 276 ? -18.148 -6.462 -29.149 1.00 39.94 276 VAL A C 1
ATOM 2172 O O . VAL A 1 276 ? -17.132 -6.263 -28.483 1.00 39.94 276 VAL A O 1
ATOM 2175 N N . LEU A 1 277 ? -18.413 -7.639 -29.715 1.00 40.12 277 LEU A N 1
ATOM 2176 C CA . LEU A 1 277 ? -17.450 -8.735 -29.831 1.00 40.12 277 LEU A CA 1
ATOM 2177 C C . LEU A 1 277 ? -16.167 -8.243 -30.536 1.00 40.12 277 LEU A C 1
ATOM 2179 O O . LEU A 1 277 ? -16.259 -7.693 -31.637 1.00 40.12 277 LEU A O 1
ATOM 2183 N N . PRO A 1 278 ? -14.961 -8.450 -29.973 1.00 47.47 278 PRO A N 1
ATOM 2184 C CA . PRO A 1 278 ? -13.723 -8.149 -30.684 1.00 47.47 278 PRO A CA 1
ATOM 2185 C C . PRO A 1 278 ? -13.485 -9.160 -31.826 1.00 47.47 278 PRO A C 1
ATOM 2187 O O . PRO A 1 278 ? -13.752 -10.355 -31.660 1.00 47.47 278 PRO A O 1
ATOM 2190 N N . PRO A 1 279 ? -12.937 -8.734 -32.981 1.00 41.97 279 PRO A N 1
ATOM 2191 C CA . PRO A 1 279 ? -12.671 -9.634 -34.092 1.00 41.97 279 PRO A C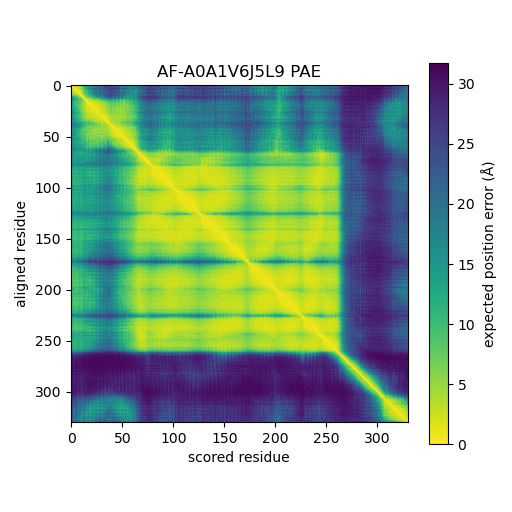A 1
ATOM 2192 C C . PRO A 1 279 ? -11.449 -10.528 -33.823 1.00 41.97 279 PRO A C 1
ATOM 2194 O O . PRO A 1 279 ? -10.352 -10.061 -33.531 1.00 41.97 279 PRO A O 1
ATOM 2197 N N . THR A 1 280 ? -11.663 -11.834 -33.994 1.00 39.50 280 THR A N 1
ATOM 2198 C CA . THR A 1 280 ? -10.725 -12.866 -34.483 1.00 39.50 280 THR A CA 1
ATOM 2199 C C . THR A 1 280 ? -9.254 -12.799 -34.038 1.00 39.50 280 THR A C 1
ATOM 2201 O O . THR A 1 280 ? -8.425 -12.065 -34.577 1.00 39.50 280 THR A O 1
ATOM 2204 N N . ILE A 1 281 ? -8.901 -13.725 -33.144 1.00 39.91 281 ILE A N 1
ATOM 2205 C CA . ILE A 1 281 ? -7.538 -14.070 -32.721 1.00 39.91 281 ILE A CA 1
ATOM 2206 C C . ILE A 1 281 ? -6.716 -14.582 -33.921 1.00 39.91 281 ILE A C 1
ATOM 2208 O O . ILE A 1 281 ? -6.951 -15.682 -34.428 1.00 39.91 281 ILE A O 1
ATOM 2212 N N . LYS A 1 282 ? -5.690 -13.835 -34.351 1.00 34.28 282 LYS A N 1
ATOM 2213 C CA . LYS A 1 282 ? -4.664 -14.353 -35.275 1.00 34.28 282 LYS A CA 1
ATOM 2214 C C . LYS A 1 282 ? -3.719 -15.300 -34.523 1.00 34.28 282 LYS A C 1
ATOM 2216 O O . LYS A 1 282 ? -2.970 -14.888 -33.640 1.00 34.28 282 LYS A O 1
ATOM 2221 N N . ARG A 1 283 ? -3.750 -16.587 -34.891 1.00 37.12 283 ARG A N 1
ATOM 2222 C CA . ARG A 1 283 ? -2.828 -17.636 -34.418 1.00 37.12 283 ARG A CA 1
ATOM 2223 C C . ARG A 1 283 ? -1.408 -17.370 -34.930 1.00 37.12 283 ARG A C 1
ATOM 2225 O O . ARG A 1 283 ? -1.142 -17.524 -36.119 1.00 37.12 283 ARG A O 1
ATOM 2232 N N . TYR A 1 284 ? -0.477 -17.052 -34.033 1.00 37.22 284 TYR A N 1
ATOM 2233 C CA . TYR A 1 284 ? 0.948 -16.983 -34.367 1.00 37.22 284 TYR A CA 1
ATOM 2234 C C . TYR A 1 284 ? 1.617 -18.364 -34.264 1.00 37.22 284 TYR A C 1
ATOM 2236 O O . TYR A 1 284 ? 1.572 -19.045 -33.239 1.00 37.22 284 TYR A O 1
ATOM 2244 N N . ARG A 1 285 ? 2.243 -18.769 -35.375 1.00 37.31 285 ARG A N 1
ATOM 2245 C CA . ARG A 1 285 ? 2.980 -20.021 -35.598 1.00 37.31 285 ARG A CA 1
ATOM 2246 C C . ARG A 1 285 ? 4.311 -19.993 -34.831 1.00 37.31 285 ARG A C 1
ATOM 2248 O O . ARG A 1 285 ? 5.150 -19.134 -35.081 1.00 37.31 285 ARG A O 1
ATOM 2255 N N . ARG A 1 286 ? 4.524 -20.937 -33.905 1.00 37.81 286 ARG A N 1
ATOM 2256 C CA . ARG A 1 286 ? 5.785 -21.069 -33.146 1.00 37.81 286 ARG A CA 1
ATOM 2257 C C . ARG A 1 286 ? 6.931 -21.485 -34.075 1.00 37.81 286 ARG A C 1
ATOM 2259 O O . ARG A 1 286 ? 6.919 -22.589 -34.615 1.00 37.81 286 ARG A O 1
ATOM 2266 N N . VAL A 1 287 ? 7.942 -20.629 -34.211 1.00 31.06 287 VAL A N 1
ATOM 2267 C CA . VAL A 1 287 ? 9.218 -20.954 -34.865 1.00 31.06 287 VAL A CA 1
ATOM 2268 C C . VAL A 1 287 ? 10.184 -21.492 -33.808 1.00 31.06 287 VAL A C 1
ATOM 2270 O O . VAL A 1 287 ? 10.498 -20.823 -32.826 1.00 31.06 287 VAL A O 1
ATOM 2273 N N . ARG A 1 288 ? 10.622 -22.740 -33.989 1.00 37.16 288 ARG A N 1
ATOM 2274 C CA . ARG A 1 288 ? 11.546 -23.458 -33.101 1.00 37.16 288 ARG A CA 1
ATOM 2275 C C . ARG A 1 288 ? 12.979 -23.032 -33.439 1.00 37.16 288 ARG A C 1
ATOM 2277 O O . ARG A 1 288 ? 13.500 -23.418 -34.481 1.00 37.16 288 ARG A O 1
ATOM 2284 N N . VAL A 1 289 ? 13.625 -22.252 -32.573 1.00 34.06 289 VAL A N 1
ATOM 2285 C CA . VAL A 1 289 ? 15.049 -21.911 -32.727 1.00 34.06 289 VAL A CA 1
ATOM 2286 C C . VAL A 1 289 ? 15.899 -23.004 -32.075 1.00 34.06 289 VAL A C 1
ATOM 2288 O O . VAL A 1 289 ? 15.741 -23.330 -30.901 1.00 34.06 289 VAL A O 1
ATOM 2291 N N . ARG A 1 290 ? 16.774 -23.609 -32.881 1.00 34.66 290 ARG A N 1
ATOM 2292 C CA . ARG A 1 290 ? 17.644 -24.743 -32.549 1.00 34.66 290 ARG A CA 1
ATOM 2293 C C . ARG A 1 290 ? 18.931 -24.209 -31.903 1.00 34.66 290 ARG A C 1
ATOM 2295 O O . ARG A 1 290 ? 19.758 -23.626 -32.599 1.00 34.66 290 ARG A O 1
ATOM 2302 N N . SER A 1 291 ? 19.119 -24.386 -30.594 1.00 37.09 291 SER A N 1
ATOM 2303 C CA . SER A 1 291 ? 20.374 -24.017 -29.923 1.00 37.09 291 SER A CA 1
ATOM 2304 C C . SER A 1 291 ? 21.430 -25.118 -30.103 1.00 37.09 291 SER A C 1
ATOM 2306 O O . SER A 1 291 ? 21.231 -26.284 -29.763 1.00 37.09 291 SER A O 1
ATOM 2308 N N . ARG A 1 292 ? 22.571 -24.751 -30.697 1.00 33.12 292 ARG A N 1
ATOM 2309 C CA . ARG A 1 292 ? 23.739 -25.623 -30.890 1.00 33.12 292 ARG A CA 1
ATOM 2310 C C . ARG A 1 292 ? 24.479 -25.798 -29.561 1.00 33.12 292 ARG A C 1
ATOM 2312 O O . ARG A 1 292 ? 25.034 -24.845 -29.027 1.00 33.12 292 ARG A O 1
ATOM 2319 N N . HIS A 1 293 ? 24.527 -27.031 -29.066 1.00 34.88 293 HIS A N 1
ATOM 2320 C CA . HIS A 1 293 ? 25.440 -27.464 -28.010 1.00 34.88 293 HIS A CA 1
ATOM 2321 C C . HIS A 1 293 ? 26.902 -27.394 -28.483 1.00 34.88 293 HIS A C 1
ATOM 2323 O O . HIS A 1 293 ? 27.256 -27.989 -29.502 1.00 34.88 293 HIS A O 1
ATOM 2329 N N . ARG A 1 294 ? 27.774 -26.751 -27.701 1.00 33.56 294 ARG A N 1
ATOM 2330 C CA . ARG A 1 294 ? 29.221 -27.008 -27.714 1.00 33.56 294 ARG A CA 1
ATOM 2331 C C . ARG A 1 294 ? 29.648 -27.418 -26.307 1.00 33.56 294 ARG A C 1
ATOM 2333 O O . ARG A 1 294 ? 29.519 -26.643 -25.367 1.00 33.56 294 ARG A O 1
ATOM 2340 N N . ARG A 1 295 ? 30.112 -28.663 -26.182 1.00 36.12 295 ARG A N 1
ATOM 2341 C CA . ARG A 1 295 ? 30.728 -29.227 -24.972 1.00 36.12 295 ARG A CA 1
ATOM 2342 C C . ARG A 1 295 ? 32.138 -28.637 -24.788 1.00 36.12 295 ARG A C 1
ATOM 2344 O O . ARG A 1 295 ? 32.830 -28.489 -25.797 1.00 36.12 295 ARG A O 1
ATOM 2351 N N . PRO A 1 296 ? 32.610 -28.370 -23.559 1.00 39.16 296 PRO A N 1
ATOM 2352 C CA . PRO A 1 296 ? 34.013 -28.064 -23.319 1.00 39.16 296 PRO A CA 1
ATOM 2353 C C . PRO A 1 296 ? 34.839 -29.353 -23.194 1.00 39.16 296 PRO A C 1
ATOM 2355 O O . PRO A 1 296 ? 34.416 -30.324 -22.566 1.00 39.16 296 PRO A O 1
ATOM 2358 N N . ARG A 1 297 ? 36.028 -29.355 -23.806 1.00 35.12 297 ARG A N 1
ATOM 2359 C CA . ARG A 1 297 ? 37.066 -30.377 -23.619 1.00 35.12 297 ARG A CA 1
ATOM 2360 C C . ARG A 1 297 ? 37.841 -30.085 -22.333 1.00 35.12 297 ARG A C 1
ATOM 2362 O O . ARG A 1 297 ? 38.283 -28.959 -22.125 1.00 35.12 297 ARG A O 1
ATOM 2369 N N . HIS A 1 298 ? 38.033 -31.116 -21.515 1.00 35.69 298 HIS A N 1
ATOM 2370 C CA . HIS A 1 298 ? 38.990 -31.126 -20.412 1.00 35.69 298 HIS A CA 1
ATOM 2371 C C . HIS A 1 298 ? 40.431 -31.133 -20.938 1.00 35.69 298 HIS A C 1
ATOM 2373 O O . HIS A 1 298 ? 40.753 -31.892 -21.851 1.00 35.69 298 HIS A O 1
ATOM 2379 N N . SER A 1 299 ? 41.309 -30.360 -20.298 1.00 33.88 299 SER A N 1
ATOM 2380 C CA . SER A 1 299 ? 42.750 -30.606 -20.292 1.00 33.88 299 SER A CA 1
ATOM 2381 C C . SER A 1 299 ? 43.258 -30.664 -18.850 1.00 33.88 299 SER A C 1
ATOM 2383 O O . SER A 1 299 ? 42.781 -29.972 -17.950 1.00 33.88 299 SER A O 1
ATOM 2385 N N . HIS A 1 300 ? 44.186 -31.585 -18.634 1.00 36.22 300 HIS A N 1
ATOM 2386 C CA . HIS A 1 300 ? 44.770 -31.967 -17.357 1.00 36.22 300 HIS A CA 1
ATOM 2387 C C . HIS A 1 300 ? 46.134 -31.273 -17.189 1.00 36.22 300 HIS A C 1
ATOM 2389 O O . HIS A 1 300 ? 46.900 -31.256 -18.148 1.00 36.22 300 HIS A O 1
ATOM 2395 N N . ARG A 1 301 ? 46.446 -30.821 -15.960 1.00 35.28 301 ARG A N 1
ATOM 2396 C CA . ARG A 1 301 ? 47.705 -31.015 -15.186 1.00 35.28 301 ARG A CA 1
ATOM 2397 C C . ARG A 1 301 ? 48.331 -29.769 -14.523 1.00 35.28 301 ARG A C 1
ATOM 2399 O O . ARG A 1 301 ? 48.654 -28.786 -15.173 1.00 35.28 301 ARG A O 1
ATOM 2406 N N . ARG A 1 302 ? 48.696 -30.026 -13.253 1.00 31.88 302 ARG A N 1
ATOM 2407 C CA . ARG A 1 302 ? 49.865 -29.585 -12.455 1.00 31.88 302 ARG A CA 1
ATOM 2408 C C . ARG A 1 302 ? 49.763 -28.318 -11.586 1.00 31.88 302 ARG A C 1
ATOM 2410 O O . ARG A 1 302 ? 49.852 -27.191 -12.053 1.00 31.88 302 ARG A O 1
ATOM 2417 N N . ASN A 1 303 ? 49.685 -28.604 -10.281 1.00 44.62 303 ASN A N 1
ATOM 2418 C CA . ASN A 1 303 ? 50.196 -27.901 -9.098 1.00 44.62 303 ASN A CA 1
ATOM 2419 C C . ASN A 1 303 ? 50.925 -26.568 -9.350 1.00 44.62 303 ASN A C 1
ATOM 2421 O O . ASN A 1 303 ? 52.120 -26.532 -9.635 1.00 44.62 303 ASN A O 1
ATOM 2425 N N . ARG A 1 304 ? 50.201 -25.474 -9.115 1.00 39.81 304 ARG A N 1
ATOM 2426 C CA . ARG A 1 304 ? 50.709 -24.186 -8.622 1.00 39.81 304 ARG A CA 1
ATOM 2427 C C . ARG A 1 304 ? 49.865 -23.842 -7.389 1.00 39.81 304 ARG A C 1
ATOM 2429 O O . ARG A 1 304 ? 48.747 -24.345 -7.292 1.00 39.81 304 ARG A O 1
ATOM 2436 N N . GLY A 1 305 ? 50.419 -23.075 -6.446 1.00 47.12 305 GLY A N 1
ATOM 2437 C CA . GLY A 1 305 ? 49.767 -22.672 -5.186 1.00 47.12 305 GLY A CA 1
ATOM 2438 C C . GLY A 1 305 ? 48.374 -22.050 -5.375 1.00 47.12 305 GLY A C 1
ATOM 2439 O O . GLY A 1 305 ? 47.931 -21.910 -6.515 1.00 47.12 305 GLY A O 1
ATOM 2440 N N . PRO A 1 306 ? 47.661 -21.697 -4.288 1.00 43.06 306 PRO A N 1
ATOM 2441 C CA . PRO A 1 306 ? 46.226 -21.443 -4.336 1.00 43.06 306 PRO A CA 1
ATOM 2442 C C . PRO A 1 306 ? 45.861 -20.470 -5.456 1.00 43.06 306 PRO A C 1
ATOM 2444 O O . PRO A 1 306 ? 46.193 -19.287 -5.427 1.00 43.06 306 PRO A O 1
ATOM 2447 N N . GLY A 1 307 ? 45.240 -21.015 -6.504 1.00 45.28 307 GLY A N 1
ATOM 24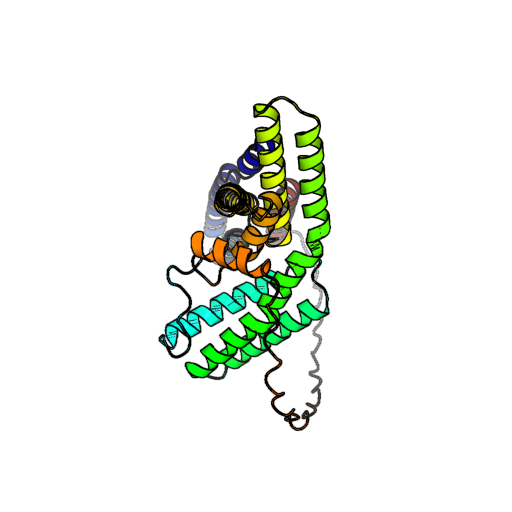48 C CA . GLY A 1 307 ? 44.933 -20.265 -7.710 1.00 45.28 307 GLY A CA 1
ATOM 2449 C C . GLY A 1 307 ? 43.864 -19.217 -7.427 1.00 45.28 307 GLY A C 1
ATOM 2450 O O . GLY A 1 307 ? 43.052 -19.369 -6.516 1.00 45.28 307 GLY A O 1
ATOM 2451 N N . ILE A 1 308 ? 43.796 -18.184 -8.266 1.00 51.06 308 ILE A N 1
ATOM 2452 C CA . ILE A 1 308 ? 42.749 -17.148 -8.217 1.00 51.06 308 ILE A CA 1
ATOM 2453 C C . ILE A 1 308 ? 41.343 -17.775 -8.129 1.00 51.06 308 ILE A C 1
ATOM 2455 O O . ILE A 1 308 ? 40.481 -17.250 -7.436 1.00 51.06 308 ILE A O 1
ATOM 2459 N N . GLY A 1 309 ? 41.125 -18.949 -8.735 1.00 48.81 309 GLY A N 1
ATOM 2460 C CA . GLY A 1 309 ? 39.883 -19.720 -8.605 1.00 48.81 309 GLY A CA 1
ATOM 2461 C C . GLY A 1 309 ? 39.575 -20.237 -7.189 1.00 48.81 309 GLY A C 1
ATOM 2462 O O . GLY A 1 309 ? 38.412 -20.252 -6.804 1.00 48.81 309 GLY A O 1
ATOM 2463 N N . GLN A 1 310 ? 40.582 -20.603 -6.388 1.00 50.66 310 GLN A N 1
ATOM 2464 C CA . GLN A 1 310 ? 40.411 -20.955 -4.971 1.00 50.66 310 GLN A CA 1
ATOM 2465 C C . GLN A 1 310 ? 40.146 -19.720 -4.102 1.00 50.66 310 GLN A C 1
ATOM 2467 O O . GLN A 1 310 ? 39.318 -19.800 -3.202 1.00 50.66 310 GLN A O 1
ATOM 2472 N N . ILE A 1 311 ? 40.764 -18.573 -4.412 1.00 55.78 311 ILE A N 1
ATOM 2473 C CA . ILE A 1 311 ? 40.476 -17.278 -3.763 1.00 55.78 311 ILE A CA 1
ATOM 2474 C C . ILE A 1 311 ? 39.056 -16.795 -4.120 1.00 55.78 311 ILE A C 1
ATOM 2476 O O . ILE A 1 311 ? 38.322 -16.303 -3.269 1.00 55.78 311 ILE A O 1
ATOM 2480 N N . MET A 1 312 ? 38.620 -16.992 -5.366 1.00 49.84 312 MET A N 1
ATOM 2481 C CA . MET A 1 312 ? 37.248 -16.710 -5.803 1.00 49.84 312 MET A CA 1
ATOM 2482 C C . MET A 1 312 ? 36.238 -17.683 -5.184 1.00 49.84 312 MET A C 1
ATOM 2484 O O . MET A 1 312 ? 35.138 -17.264 -4.834 1.00 49.84 312 MET A O 1
ATOM 2488 N N . MET A 1 313 ? 36.586 -18.965 -5.019 1.00 52.59 313 MET A N 1
ATOM 2489 C CA . MET A 1 313 ? 35.735 -19.935 -4.321 1.00 52.59 313 MET A CA 1
ATOM 2490 C C . MET A 1 313 ? 35.633 -19.635 -2.828 1.00 52.59 313 MET A C 1
ATOM 2492 O O . MET A 1 313 ? 34.532 -19.718 -2.294 1.00 52.59 313 MET A O 1
ATOM 2496 N N . SER A 1 314 ? 36.723 -19.252 -2.158 1.00 57.22 314 SER A N 1
ATOM 2497 C CA . SER A 1 314 ? 36.684 -18.874 -0.742 1.00 57.22 314 SER A CA 1
ATOM 2498 C C . SER A 1 314 ? 35.926 -17.561 -0.535 1.00 57.22 314 SER A C 1
ATOM 2500 O O . SER A 1 314 ? 35.115 -17.479 0.382 1.00 57.22 314 SER A O 1
ATOM 2502 N N . PHE A 1 315 ? 36.069 -16.580 -1.436 1.00 54.12 315 PHE A N 1
ATOM 2503 C CA . PHE A 1 315 ? 35.269 -15.349 -1.423 1.00 54.12 315 PHE A CA 1
ATOM 2504 C C . PHE A 1 315 ? 33.790 -15.606 -1.753 1.00 54.12 315 PHE A C 1
ATOM 2506 O O . PHE A 1 315 ? 32.903 -15.050 -1.114 1.00 54.12 315 PHE A O 1
ATOM 2513 N N . GLY A 1 316 ? 33.498 -16.492 -2.708 1.00 56.44 316 GLY A N 1
ATOM 2514 C CA . GLY A 1 316 ? 32.137 -16.911 -3.047 1.00 56.44 316 GLY A CA 1
ATOM 2515 C C . GLY A 1 316 ? 31.467 -17.713 -1.927 1.00 56.44 316 GLY A C 1
ATOM 2516 O O . GLY A 1 316 ? 30.281 -17.526 -1.660 1.00 56.44 316 GLY A O 1
ATOM 2517 N N . GLN A 1 317 ? 32.222 -18.561 -1.223 1.00 62.16 317 GLN A N 1
ATOM 2518 C CA . GLN A 1 317 ? 31.767 -19.236 -0.008 1.00 62.16 317 GLN A CA 1
ATOM 2519 C C . GLN A 1 317 ? 31.563 -18.234 1.129 1.00 62.16 317 GLN A C 1
ATOM 2521 O O . GLN A 1 317 ? 30.531 -18.294 1.788 1.00 62.16 317 GLN A O 1
ATOM 2526 N N . TRP A 1 318 ? 32.466 -17.270 1.311 1.00 56.59 318 TRP A N 1
ATOM 2527 C CA . TRP A 1 318 ? 32.325 -16.196 2.295 1.00 56.59 318 TRP A CA 1
ATOM 2528 C C . TRP A 1 318 ? 31.088 -15.326 2.035 1.00 56.59 318 TRP A C 1
ATOM 2530 O O . TRP A 1 318 ? 30.311 -15.084 2.956 1.00 56.59 318 TRP A O 1
ATOM 2540 N N . LEU A 1 319 ? 30.835 -14.941 0.779 1.00 53.78 319 LEU A N 1
ATOM 2541 C CA . LEU A 1 319 ? 29.609 -14.263 0.348 1.00 53.78 319 LEU A CA 1
ATOM 2542 C C . LEU A 1 319 ? 28.379 -15.129 0.614 1.00 53.78 319 LEU A C 1
ATOM 2544 O O . LEU A 1 319 ? 27.409 -14.648 1.184 1.00 53.78 319 LEU A O 1
ATOM 2548 N N . ARG A 1 320 ? 28.412 -16.416 0.257 1.00 56.59 320 ARG A N 1
ATOM 2549 C CA . ARG A 1 320 ? 27.293 -17.342 0.481 1.00 56.59 320 ARG A CA 1
ATOM 2550 C C . ARG A 1 320 ? 26.994 -17.542 1.968 1.00 56.59 320 ARG A C 1
ATOM 2552 O O . ARG A 1 320 ? 25.824 -17.567 2.339 1.00 56.59 320 ARG A O 1
ATOM 2559 N N . TYR A 1 321 ? 28.014 -17.653 2.817 1.00 52.34 321 TYR A N 1
ATOM 2560 C CA . TYR A 1 321 ? 27.849 -17.749 4.268 1.00 52.34 321 TYR A CA 1
ATOM 2561 C C . TYR A 1 321 ? 27.406 -16.423 4.884 1.00 52.34 321 TYR A C 1
ATOM 2563 O O . TYR A 1 321 ? 26.582 -16.449 5.788 1.00 52.34 321 TYR A O 1
ATOM 2571 N N . SER A 1 322 ? 27.851 -15.288 4.344 1.00 50.59 322 SER A N 1
ATOM 2572 C CA . SER A 1 322 ? 27.439 -13.948 4.777 1.00 50.59 322 SER A CA 1
ATOM 2573 C C . SER A 1 322 ? 26.001 -13.615 4.367 1.00 50.59 322 SER A C 1
ATOM 2575 O O . SER A 1 322 ? 25.250 -13.041 5.144 1.00 50.59 322 SER A O 1
ATOM 2577 N N . PHE A 1 323 ? 25.563 -14.040 3.180 1.00 50.62 323 PHE A N 1
ATOM 2578 C CA . PHE A 1 323 ? 24.162 -13.952 2.762 1.00 50.62 323 PHE A CA 1
ATOM 2579 C C . PHE A 1 323 ? 23.267 -14.906 3.557 1.00 50.62 323 PHE A C 1
ATOM 2581 O O . PHE A 1 323 ? 22.136 -14.557 3.887 1.00 50.62 323 PHE A O 1
ATOM 2588 N N . ARG A 1 324 ? 23.758 -16.109 3.881 1.00 45.12 324 ARG A N 1
ATOM 2589 C CA . ARG A 1 324 ? 23.011 -17.086 4.680 1.00 45.12 324 ARG A CA 1
ATOM 2590 C C . ARG A 1 324 ? 22.922 -16.673 6.149 1.00 45.12 324 ARG A C 1
ATOM 2592 O O . ARG A 1 324 ? 21.858 -16.832 6.730 1.00 45.12 324 ARG A O 1
ATOM 2599 N N . SER A 1 325 ? 23.972 -16.098 6.733 1.00 46.59 325 SER A N 1
ATOM 2600 C CA . SER A 1 325 ? 23.905 -15.506 8.073 1.00 46.59 325 SER A CA 1
ATOM 2601 C C . SER A 1 325 ? 23.008 -14.266 8.088 1.00 46.59 325 SER A C 1
ATOM 2603 O O . SER A 1 325 ? 22.210 -14.122 9.005 1.00 46.59 325 SER A O 1
ATOM 2605 N N . TRP A 1 326 ? 23.035 -13.436 7.039 1.00 43.38 326 TRP A N 1
ATOM 2606 C CA . TRP A 1 326 ? 22.101 -12.316 6.866 1.00 43.38 326 TRP A CA 1
ATOM 2607 C C . TRP A 1 326 ? 20.631 -12.763 6.805 1.00 43.38 326 TRP A C 1
ATOM 2609 O O . TRP A 1 326 ? 19.775 -12.120 7.403 1.00 43.38 326 TRP A O 1
ATOM 2619 N N . PHE A 1 327 ? 20.336 -13.888 6.147 1.00 44.62 327 PHE A N 1
ATOM 2620 C CA . PHE A 1 327 ? 18.990 -14.475 6.125 1.00 44.62 327 PHE A CA 1
ATOM 2621 C C . PHE A 1 327 ? 18.569 -15.112 7.458 1.00 44.62 327 PHE A C 1
ATOM 2623 O O . PHE A 1 327 ? 17.379 -15.171 7.730 1.00 44.62 327 PHE A O 1
ATOM 2630 N N . LEU A 1 328 ? 19.519 -15.600 8.265 1.00 39.31 328 LEU A N 1
ATOM 2631 C CA . LEU A 1 328 ? 19.253 -16.250 9.558 1.00 39.31 328 LEU A CA 1
ATOM 2632 C C . LEU A 1 328 ? 19.117 -15.259 10.728 1.00 39.31 328 LEU A C 1
ATOM 2634 O O . LEU A 1 328 ? 18.563 -15.624 11.758 1.00 39.31 328 LEU A O 1
ATOM 2638 N N . TYR A 1 329 ? 19.629 -14.032 10.586 1.00 40.38 329 TYR A N 1
ATOM 2639 C CA . TYR A 1 329 ? 19.495 -12.951 11.578 1.00 40.38 329 TYR A CA 1
ATOM 2640 C C . TYR A 1 329 ? 18.261 -12.055 11.363 1.00 40.38 329 TYR A C 1
ATOM 2642 O O . TYR A 1 329 ? 18.063 -11.102 12.121 1.00 40.38 329 TYR A O 1
ATOM 2650 N N . ARG A 1 330 ? 17.465 -12.336 10.329 1.00 38.91 330 ARG A N 1
ATOM 2651 C CA . ARG A 1 330 ? 16.213 -11.649 10.004 1.00 38.91 330 ARG A CA 1
ATOM 2652 C C . ARG A 1 330 ? 15.023 -12.408 10.581 1.00 38.91 330 ARG A C 1
ATOM 2654 O O . ARG A 1 330 ? 14.062 -11.727 10.991 1.00 38.91 330 ARG A O 1
#

Radius of gyration: 27.08 Å; Cα contacts (8 Å, |Δi|>4): 228; chains: 1; bounding box: 82×50×71 Å

pLDDT: mean 75.08, std 19.65, range [31.06, 94.19]

Foldseek 3Di:
DVVLVVVVVLPPCVVVVVVVVVLCVVLVVVLVVCCVPPVVVSVVSVVVSVVLVVVVVVLVVQLADPAFDPAFQADPVDDDLVSLVLLLVLVLVLLVQLLPQPPDDPVLNVLSVVLNVLSVVCVVVVHDSNSSVVSSVCCCVPNLVVSLVCLCVVCVVVLVVLVVVLVVQCVPDPDPVSNVVSLLVSQLVLQLVLLCRLGVSHDSVVSSVQSVVLLVLLVVLCVVPVPDRSSLSSNQLSSLVSRRSGDDDSVVSSVVSVVVVPDPDDDDDDDDDDDDDDDDDDDDDDDDDDDDDDDDDDDDDDDDPDDVVNVVVVVVVVSVVVVVVVVVSD

Mean predicted aligned error: 15.0 Å

Secondary structure (DSSP, 8-state):
-HHHHHHHHHT-HHHHHHHHHHHHHHHHHHHHHHHHH-HHHHHHHHHHHHHHHHHHHHHHHHHSPPPPPSSPPPPTT-S-HHHHHHHHHHHHHHHHHHHT-TT--HHHHHHHHHHHHHHHHHHHS---HHHHHHHHHHHIIIIIHHHHHHHHHHHHHHHHHHHHHHHHHHHH---HHHHHHHHHHHHHHHHHHHHHHH-TTS-HHHHHHHHHHHHHHHHHHHHHHSSS-HHHHHHHHHHHHT--SS---HHHHHHHHHHTTS-------PPPP---PPP----PPPP---PPP-PPPP------SS-HHHHHHHHHHHHHHHHHHHHH--

Solvent-accessible surface area (backbone atoms only — not comparable to full-atom values): 18964 Å² total; per-residue (Å²): 108,71,71,60,51,50,53,45,60,69,67,48,59,62,65,56,54,49,49,51,51,51,50,49,54,52,51,50,52,51,40,55,59,37,37,78,77,36,60,71,59,22,52,56,52,48,53,51,50,51,51,64,55,46,53,59,54,52,52,51,59,72,25,46,73,74,80,50,40,94,55,67,73,66,54,90,100,50,76,52,54,69,57,38,52,50,48,46,53,41,45,51,52,49,43,54,56,62,62,66,39,86,87,59,53,67,70,58,48,50,43,35,50,52,48,46,48,53,54,51,51,44,68,69,67,71,58,54,53,67,54,41,48,53,52,48,50,49,37,49,69,42,46,52,43,51,51,51,52,44,55,56,60,72,46,43,63,63,48,47,53,42,45,51,56,35,52,56,50,46,73,72,48,90,50,67,67,60,40,53,51,43,49,51,50,37,17,43,49,35,10,45,53,40,29,52,63,73,37,75,63,43,43,67,61,58,34,49,53,49,14,52,54,27,23,55,48,10,49,54,49,22,71,74,65,73,80,52,57,34,41,61,42,4,39,40,36,40,57,53,59,61,51,47,64,34,43,93,47,70,71,60,43,49,52,54,41,52,58,70,68,53,74,82,71,89,71,75,85,73,80,82,79,78,87,75,78,79,84,78,88,82,84,80,82,86,80,84,82,84,81,83,86,79,83,85,82,88,83,88,87,81,94,70,72,92,44,72,67,53,55,49,47,52,50,50,48,50,50,52,50,51,54,50,48,56,63,72,76,107